Protein AF-A0AAV9IJZ0-F1 (afdb_monomer_lite)

Secondary structure (DSSP, 8-state):
----------S---HHHHHHHHHHHHHHHHHHHHHHHHHHHHH-GGGTSEETT-TT-SS-EE-TT--SS-TT--HHHHHHHHHHHHHHHHHHHHHHHHHHHHHHTT-HHHHHHHHHHHHHHHHHHHHHHHHHHHHTPPPHHHHHHTT-HHHHHHHHHHHHHHHHHHHHHHHHHHHHHHHHHH------HHHHHHHHHHHHHHHHHHHHHHHHHHHHHHHHHHHTSSTT-

Structure (mmCIF, N/CA/C/O backbone):
data_AF-A0AAV9IJZ0-F1
#
_entry.id   AF-A0AAV9IJZ0-F1
#
loop_
_atom_site.group_PDB
_atom_site.id
_atom_site.type_symbol
_atom_site.label_atom_id
_atom_site.label_alt_id
_atom_site.label_comp_id
_atom_site.label_asym_id
_atom_site.label_entity_id
_atom_site.label_seq_id
_atom_site.pdbx_PDB_ins_code
_atom_site.Cartn_x
_atom_site.Cartn_y
_atom_site.Cartn_z
_atom_site.occupancy
_atom_site.B_iso_or_equiv
_atom_site.auth_seq_id
_atom_site.auth_comp_id
_atom_site.auth_asym_id
_atom_site.auth_atom_id
_atom_site.pdbx_PDB_model_num
ATOM 1 N N . MET A 1 1 ? -34.071 -7.033 41.243 1.00 32.00 1 MET A N 1
ATOM 2 C CA . MET A 1 1 ? -33.577 -7.657 39.996 1.00 32.00 1 MET A CA 1
ATOM 3 C C . MET A 1 1 ? -33.367 -6.554 38.970 1.00 32.00 1 MET A C 1
ATOM 5 O O . MET A 1 1 ? -34.363 -6.000 38.520 1.00 32.00 1 MET A O 1
ATOM 9 N N . PRO A 1 2 ? -32.128 -6.142 38.662 1.00 32.53 2 PRO A N 1
ATOM 10 C CA . PRO A 1 2 ? -31.914 -5.105 37.667 1.00 32.53 2 PRO A CA 1
ATOM 11 C C . PRO A 1 2 ? -32.067 -5.705 36.269 1.00 32.53 2 PRO A C 1
ATOM 13 O O . PRO A 1 2 ? -31.486 -6.741 35.951 1.00 32.53 2 PRO A O 1
ATOM 16 N N . SER A 1 3 ? -32.896 -5.051 35.457 1.00 32.66 3 SER A N 1
ATOM 17 C CA . SER A 1 3 ? -33.160 -5.405 34.069 1.00 32.66 3 SER A CA 1
ATOM 18 C C . SER A 1 3 ? -31.851 -5.482 33.287 1.00 32.66 3 SER A C 1
ATOM 20 O O . SER A 1 3 ? -31.123 -4.489 33.192 1.00 32.66 3 SER A O 1
ATOM 22 N N . ILE A 1 4 ? -31.583 -6.641 32.690 1.00 39.62 4 ILE A N 1
ATOM 23 C CA . ILE A 1 4 ? -30.573 -6.811 31.649 1.00 39.62 4 ILE A CA 1
ATOM 24 C C . ILE A 1 4 ? -31.033 -5.943 30.481 1.00 39.62 4 ILE A C 1
ATOM 26 O O . ILE A 1 4 ? -31.882 -6.323 29.679 1.00 39.62 4 ILE A O 1
ATOM 30 N N . ARG A 1 5 ? -30.521 -4.713 30.455 1.00 36.50 5 ARG A N 1
ATOM 31 C CA . ARG A 1 5 ? -30.673 -3.773 29.356 1.00 36.50 5 ARG A CA 1
ATOM 32 C C . ARG A 1 5 ? -29.964 -4.435 28.177 1.00 36.50 5 ARG A C 1
ATOM 34 O O . ARG A 1 5 ? -28.744 -4.345 28.061 1.00 36.50 5 ARG A O 1
ATOM 41 N N . THR A 1 6 ? -30.712 -5.144 27.336 1.00 35.91 6 THR A N 1
ATOM 42 C CA . THR A 1 6 ? -30.280 -5.564 26.003 1.00 35.91 6 THR A CA 1
ATOM 43 C C . THR A 1 6 ? -29.990 -4.294 25.215 1.00 35.91 6 THR A C 1
ATOM 45 O O . THR A 1 6 ? -30.850 -3.757 24.520 1.00 35.91 6 THR A O 1
ATOM 48 N N . LYS A 1 7 ? -28.784 -3.746 25.400 1.00 36.56 7 LYS A N 1
ATOM 49 C CA . LYS A 1 7 ? -28.249 -2.691 24.554 1.00 36.56 7 LYS A CA 1
ATOM 50 C C . LYS A 1 7 ? -28.119 -3.308 23.171 1.00 36.56 7 LYS A C 1
ATOM 52 O O . LYS A 1 7 ? -27.165 -4.030 22.894 1.00 36.56 7 LYS A O 1
ATOM 57 N N . VAL A 1 8 ? -29.075 -3.005 22.303 1.00 37.50 8 VAL A N 1
ATOM 58 C CA . VAL A 1 8 ? -28.815 -2.965 20.869 1.00 37.50 8 VAL A CA 1
ATOM 59 C C . VAL A 1 8 ? -27.707 -1.922 20.714 1.00 37.50 8 VAL A C 1
ATOM 61 O O . VAL A 1 8 ? -27.962 -0.722 20.757 1.00 37.50 8 VAL A O 1
ATOM 64 N N . LYS A 1 9 ? -26.448 -2.377 20.703 1.00 41.03 9 LYS A N 1
ATOM 65 C CA . LYS A 1 9 ? -25.249 -1.549 20.535 1.00 41.03 9 LYS A CA 1
ATOM 66 C C . LYS A 1 9 ? -25.241 -1.128 19.061 1.00 41.03 9 LYS A C 1
ATOM 68 O O . LYS A 1 9 ? -24.578 -1.740 18.232 1.00 41.03 9 LYS A O 1
ATOM 73 N N . THR A 1 10 ? -26.094 -0.171 18.705 1.00 41.06 10 THR A N 1
ATOM 74 C CA . THR A 1 10 ? -26.079 0.464 17.388 1.00 41.06 10 THR A CA 1
ATOM 75 C C . THR A 1 10 ? -24.718 1.124 17.181 1.00 41.06 10 THR A C 1
ATOM 77 O O . THR A 1 10 ? -24.268 1.877 18.040 1.00 41.06 10 THR A O 1
ATOM 80 N N . ALA A 1 11 ? -24.083 0.754 16.067 1.00 47.25 11 ALA A N 1
ATOM 81 C CA . ALA A 1 11 ? -22.975 1.390 15.357 1.00 47.25 11 ALA A CA 1
ATOM 82 C C . ALA A 1 11 ? -22.313 2.594 16.058 1.00 47.25 11 ALA A C 1
ATOM 84 O O . ALA A 1 11 ? -22.873 3.683 16.085 1.00 47.25 11 ALA A O 1
ATOM 85 N N . ILE A 1 12 ? -21.097 2.370 16.571 1.00 52.41 12 ILE A N 1
ATOM 86 C CA . ILE A 1 12 ? -20.068 3.373 16.897 1.00 52.41 12 ILE A CA 1
ATOM 87 C C . ILE A 1 12 ? -20.626 4.676 17.516 1.00 52.41 12 ILE A C 1
ATOM 89 O O . ILE A 1 12 ? -20.751 5.695 16.843 1.00 52.41 12 ILE A O 1
ATOM 93 N N . SER A 1 13 ? -20.936 4.673 18.816 1.00 54.12 13 SER A N 1
ATOM 94 C CA . SER A 1 13 ? -21.335 5.900 19.532 1.00 54.12 13 SER A CA 1
ATOM 95 C C . SER A 1 13 ? -20.152 6.786 19.948 1.00 54.12 13 SER A C 1
ATOM 97 O O . SER A 1 13 ? -20.365 7.816 20.576 1.00 54.12 13 SER A O 1
ATOM 99 N N . ASP A 1 14 ? -18.919 6.362 19.665 1.00 68.06 14 ASP A N 1
ATOM 100 C CA . ASP A 1 14 ? -17.694 7.018 20.119 1.00 68.06 14 ASP A CA 1
ATOM 101 C C . ASP A 1 14 ? -16.991 7.752 18.951 1.00 68.06 14 ASP A C 1
ATOM 103 O O . ASP A 1 14 ? -16.590 7.100 17.975 1.00 68.06 14 ASP A O 1
ATOM 107 N N . PRO A 1 15 ? -16.834 9.091 19.019 1.00 76.25 15 PRO A N 1
ATOM 108 C CA . PRO A 1 15 ? -16.145 9.893 18.005 1.00 76.25 15 PRO A CA 1
ATOM 109 C C . PRO A 1 15 ? -14.729 9.407 17.682 1.00 76.25 15 PRO A C 1
ATOM 111 O O . PRO A 1 15 ? -14.290 9.500 16.536 1.00 76.25 15 PRO A O 1
ATOM 114 N N . GLN A 1 16 ? -14.007 8.855 18.659 1.00 79.50 16 GLN A N 1
ATOM 115 C CA . GLN A 1 16 ? -12.635 8.399 18.451 1.00 79.50 16 GLN A CA 1
ATOM 116 C C . GLN A 1 16 ? -12.579 7.153 17.561 1.00 79.50 16 GLN A C 1
ATOM 118 O O . GLN A 1 16 ? -11.805 7.098 16.600 1.00 79.50 16 GLN A O 1
ATOM 123 N N . THR A 1 17 ? -13.446 6.177 17.824 1.00 79.38 17 THR A N 1
ATOM 124 C CA . THR A 1 17 ? -13.593 4.993 16.970 1.00 79.38 17 THR A CA 1
ATOM 125 C C . THR A 1 17 ? -13.950 5.390 15.525 1.00 79.38 17 THR A C 1
ATOM 127 O O . THR A 1 17 ? -13.405 4.820 14.574 1.00 79.38 17 THR A O 1
ATOM 130 N N . TRP A 1 18 ? -14.786 6.422 15.337 1.00 81.69 18 TRP A N 1
ATOM 131 C CA . TRP A 1 18 ? -15.085 7.001 14.017 1.00 81.69 18 TRP A CA 1
ATOM 132 C C . TRP A 1 18 ? -13.865 7.624 13.335 1.00 81.69 18 TRP A C 1
ATOM 134 O O . TRP A 1 18 ? -13.674 7.422 12.133 1.00 81.69 18 TRP A O 1
ATOM 144 N N . ILE A 1 19 ? -13.025 8.355 14.073 1.00 86.81 19 ILE A N 1
ATOM 145 C CA . ILE A 1 19 ? -11.798 8.967 13.540 1.00 86.81 19 ILE A CA 1
ATOM 146 C C . ILE A 1 19 ? -10.823 7.894 13.058 1.00 86.81 19 ILE A C 1
ATOM 148 O O . ILE A 1 19 ? -10.313 7.986 11.937 1.00 86.81 19 ILE A O 1
ATOM 152 N N . PHE A 1 20 ? -10.583 6.852 13.859 1.00 88.06 20 PHE A N 1
ATOM 153 C CA . PHE A 1 20 ? -9.685 5.767 13.458 1.00 88.06 20 PHE A CA 1
ATOM 154 C C . PHE A 1 20 ? -10.208 5.027 12.234 1.00 88.06 20 PHE A C 1
ATOM 156 O O . PHE A 1 20 ? -9.450 4.740 11.307 1.00 88.06 20 PHE A O 1
ATOM 163 N N . TYR A 1 21 ? -11.513 4.773 12.196 1.00 85.88 21 TYR A N 1
ATOM 164 C CA . TYR A 1 21 ? -12.140 4.110 11.068 1.00 85.88 21 TYR A CA 1
ATOM 165 C C . TYR A 1 21 ? -12.079 4.964 9.786 1.00 85.88 21 TYR A C 1
ATOM 167 O O . TYR A 1 21 ? -11.727 4.457 8.721 1.00 85.88 21 TYR A O 1
ATOM 175 N N . SER A 1 22 ? -12.352 6.267 9.884 1.00 88.81 22 SER A N 1
ATOM 176 C CA . SER A 1 22 ? -12.300 7.200 8.747 1.00 88.81 22 SER A CA 1
ATOM 177 C C . SER A 1 22 ? -10.875 7.376 8.221 1.00 88.81 22 SER A C 1
ATOM 179 O O . SER A 1 22 ? -10.651 7.382 7.010 1.00 88.81 22 SER A O 1
ATOM 181 N N . THR A 1 23 ? -9.895 7.451 9.125 1.00 92.50 23 THR A N 1
ATOM 182 C CA . THR A 1 23 ? -8.468 7.473 8.771 1.00 92.50 23 THR A CA 1
ATOM 183 C C . THR A 1 23 ? -8.073 6.199 8.027 1.00 92.50 23 THR A C 1
ATOM 185 O O . THR A 1 23 ? -7.482 6.277 6.953 1.00 92.50 23 THR A O 1
ATOM 188 N N . LYS A 1 24 ? -8.481 5.029 8.537 1.00 91.69 24 LYS A N 1
ATOM 189 C CA . LYS A 1 24 ? -8.230 3.730 7.897 1.00 91.69 24 LYS A CA 1
ATOM 190 C C . LYS A 1 24 ? -8.809 3.672 6.478 1.00 91.69 24 LYS A C 1
ATOM 192 O O . LYS A 1 24 ? -8.123 3.295 5.530 1.00 91.69 24 LYS A O 1
ATOM 197 N N . LEU A 1 25 ? -10.064 4.100 6.310 1.00 92.19 25 LEU A N 1
ATOM 198 C CA . LEU A 1 25 ? -10.710 4.172 4.996 1.00 92.19 25 LEU A CA 1
ATOM 199 C C . LEU A 1 25 ? -9.962 5.119 4.046 1.00 92.19 25 LEU A C 1
ATOM 201 O O . LEU A 1 25 ? -9.752 4.783 2.882 1.00 92.19 25 LEU A O 1
ATOM 205 N N . SER A 1 26 ? -9.516 6.271 4.552 1.00 94.31 26 SER A N 1
ATOM 206 C CA . SER A 1 26 ? -8.752 7.251 3.773 1.00 94.31 26 SER A CA 1
ATOM 207 C C . SER A 1 26 ? -7.426 6.666 3.289 1.00 94.31 26 SER A C 1
ATOM 209 O O . SER A 1 26 ? -7.065 6.846 2.130 1.00 94.31 26 SER A O 1
ATOM 211 N N . PHE A 1 27 ? -6.732 5.898 4.132 1.00 95.12 27 PHE A N 1
ATOM 212 C CA . PHE A 1 27 ? -5.509 5.200 3.738 1.00 95.12 27 PHE A CA 1
ATOM 213 C C . PHE A 1 27 ? -5.767 4.172 2.638 1.00 95.12 27 PHE A C 1
ATOM 215 O O . PHE A 1 27 ? -5.032 4.169 1.657 1.00 95.12 27 PHE A O 1
ATOM 222 N N . TYR A 1 28 ? -6.837 3.371 2.718 1.00 93.69 28 TYR A N 1
ATOM 223 C CA . TYR A 1 28 ? -7.177 2.450 1.624 1.00 93.69 28 TYR A CA 1
ATOM 224 C C . TYR A 1 28 ? -7.484 3.170 0.304 1.00 93.69 28 TYR A C 1
ATOM 226 O O . TYR A 1 28 ? -7.074 2.693 -0.754 1.00 93.69 28 TYR A O 1
ATOM 234 N N . ILE A 1 29 ? -8.159 4.324 0.350 1.00 93.69 29 ILE A N 1
ATOM 235 C CA . ILE A 1 29 ? -8.417 5.149 -0.841 1.00 93.69 29 ILE A CA 1
ATOM 236 C C . ILE A 1 29 ? -7.103 5.681 -1.422 1.00 93.69 29 ILE A C 1
ATOM 238 O O . ILE A 1 29 ? -6.893 5.604 -2.632 1.00 93.69 29 ILE A O 1
ATOM 242 N N . ILE A 1 30 ? -6.194 6.180 -0.579 1.00 93.88 30 ILE A N 1
ATOM 243 C CA . ILE A 1 30 ? -4.876 6.652 -1.023 1.00 93.88 30 ILE A CA 1
ATOM 244 C C . ILE A 1 30 ? -4.100 5.504 -1.674 1.00 93.88 30 ILE A C 1
ATOM 246 O O . ILE A 1 30 ? -3.613 5.660 -2.790 1.00 93.88 30 ILE A O 1
ATOM 250 N N . THR A 1 31 ? -4.056 4.329 -1.043 1.00 92.38 31 THR A N 1
ATOM 251 C CA . THR A 1 31 ? -3.402 3.137 -1.596 1.00 92.38 31 THR A CA 1
ATOM 252 C C . THR A 1 31 ? -4.015 2.700 -2.927 1.00 92.38 31 THR A C 1
ATOM 254 O O . THR A 1 31 ? -3.290 2.305 -3.842 1.00 92.38 31 THR A O 1
ATOM 257 N N . PHE A 1 32 ? -5.338 2.800 -3.076 1.00 91.62 32 PHE A N 1
ATOM 258 C CA . PHE A 1 32 ? -6.014 2.544 -4.347 1.00 91.62 32 PHE A CA 1
ATOM 259 C C . PHE A 1 32 ? -5.530 3.508 -5.440 1.00 91.62 32 PHE A C 1
ATOM 261 O O . PHE A 1 32 ? -5.080 3.059 -6.495 1.00 91.62 32 PHE A O 1
ATOM 268 N N . MET A 1 33 ? -5.536 4.818 -5.173 1.00 91.50 33 MET A N 1
ATOM 269 C CA . MET A 1 33 ? -5.062 5.832 -6.127 1.00 91.50 33 MET A CA 1
ATOM 270 C C . MET A 1 33 ? -3.584 5.629 -6.477 1.00 91.50 33 MET A C 1
ATOM 272 O O . MET A 1 33 ? -3.183 5.739 -7.630 1.00 91.50 33 MET A O 1
ATOM 276 N N . PHE A 1 34 ? -2.770 5.265 -5.497 1.00 91.00 34 PHE A N 1
ATOM 277 C CA . PHE A 1 34 ? -1.354 4.963 -5.670 1.00 91.00 34 PHE A CA 1
ATOM 278 C C . PHE A 1 34 ? -1.099 3.695 -6.487 1.00 91.00 34 PHE A C 1
ATOM 280 O O . PHE A 1 34 ? -0.200 3.675 -7.324 1.00 91.00 34 PHE A O 1
ATOM 287 N N . SER A 1 35 ? -1.938 2.672 -6.339 1.00 86.69 35 SER A N 1
ATOM 288 C CA . SER A 1 35 ? -1.889 1.479 -7.193 1.00 86.69 35 SER A CA 1
ATOM 289 C C . SER A 1 35 ? -2.209 1.815 -8.655 1.00 86.69 35 SER A C 1
ATOM 291 O O . SER A 1 35 ? -1.545 1.310 -9.561 1.00 86.69 35 SER A O 1
ATOM 293 N N . VAL A 1 36 ? -3.167 2.725 -8.891 1.00 87.44 36 VAL A N 1
ATOM 294 C CA . VAL A 1 36 ? -3.450 3.274 -10.231 1.00 87.44 36 VAL A CA 1
ATOM 295 C C . VAL A 1 36 ? -2.232 4.019 -10.776 1.00 87.44 36 VAL A C 1
ATOM 297 O O . VAL A 1 36 ? -1.861 3.796 -11.924 1.00 87.44 36 VAL A O 1
ATOM 300 N N . VAL A 1 37 ? -1.586 4.863 -9.965 1.00 86.81 37 VAL A N 1
ATOM 301 C CA . VAL A 1 37 ? -0.385 5.613 -10.369 1.00 86.81 37 VAL A CA 1
ATOM 302 C C . VAL A 1 37 ? 0.745 4.668 -10.779 1.00 86.81 37 VAL A C 1
ATOM 304 O O . VAL A 1 37 ? 1.306 4.855 -11.853 1.00 86.81 37 VAL A O 1
ATOM 307 N N . VAL A 1 38 ? 1.047 3.625 -9.998 1.00 84.25 38 VAL A N 1
ATOM 308 C CA . VAL A 1 38 ? 2.081 2.635 -10.360 1.00 84.25 38 VAL A CA 1
ATOM 309 C C . VAL A 1 38 ? 1.743 1.953 -11.685 1.00 84.25 38 VAL A C 1
ATOM 311 O O . VAL A 1 38 ? 2.574 1.918 -12.593 1.00 84.25 38 VAL A O 1
ATOM 314 N N . ALA A 1 39 ? 0.509 1.464 -11.838 1.00 83.75 39 ALA A N 1
ATOM 315 C CA . ALA A 1 39 ? 0.086 0.808 -13.070 1.00 83.75 39 ALA A CA 1
ATOM 316 C C . ALA A 1 39 ? 0.165 1.755 -14.281 1.00 83.75 39 ALA A C 1
ATOM 318 O O . ALA A 1 39 ? 0.687 1.369 -15.326 1.00 83.75 39 ALA A O 1
ATOM 319 N N . ALA A 1 40 ? -0.303 2.998 -14.146 1.00 82.81 40 ALA A N 1
ATOM 320 C CA . ALA A 1 40 ? -0.317 3.985 -15.222 1.00 82.81 40 ALA A CA 1
ATOM 321 C C . ALA A 1 40 ? 1.092 4.460 -15.604 1.00 82.81 40 ALA A C 1
ATOM 323 O O . ALA A 1 40 ? 1.419 4.494 -16.788 1.00 82.81 40 ALA A O 1
ATOM 324 N N . LEU A 1 41 ? 1.941 4.784 -14.622 1.00 82.94 41 LEU A N 1
ATOM 325 C CA . LEU A 1 41 ? 3.297 5.277 -14.875 1.00 82.94 41 LEU A CA 1
ATOM 326 C C . LEU A 1 41 ? 4.176 4.218 -15.545 1.00 82.94 41 LEU A C 1
ATOM 328 O O . LEU A 1 41 ? 4.941 4.546 -16.447 1.00 82.94 41 LEU A O 1
ATOM 332 N N . VAL A 1 42 ? 4.067 2.952 -15.130 1.00 80.25 42 VAL A N 1
ATOM 333 C CA . VAL A 1 42 ? 4.897 1.876 -15.695 1.00 80.25 42 VAL A CA 1
ATOM 334 C C . VAL A 1 42 ? 4.372 1.401 -17.053 1.00 80.25 42 VAL A C 1
ATOM 336 O O . VAL A 1 42 ? 5.174 0.999 -17.889 1.00 80.25 42 VAL A O 1
ATOM 339 N N . SER A 1 43 ? 3.055 1.428 -17.296 1.00 77.06 43 SER A N 1
ATOM 340 C CA . SER A 1 43 ? 2.465 0.900 -18.540 1.00 77.06 43 SER A CA 1
ATOM 341 C C . SER A 1 43 ? 2.324 1.914 -19.676 1.00 77.06 43 SER A C 1
ATOM 343 O O . SER A 1 43 ? 2.209 1.497 -20.829 1.00 77.06 43 SER A O 1
ATOM 345 N N . ASN A 1 44 ? 2.308 3.217 -19.382 1.00 75.62 44 ASN A N 1
ATOM 346 C CA . ASN A 1 44 ? 2.123 4.239 -20.406 1.00 75.62 44 ASN A CA 1
ATOM 347 C C . ASN A 1 44 ? 3.452 4.549 -21.120 1.00 75.62 44 ASN A C 1
ATOM 349 O O . ASN A 1 44 ? 4.457 4.894 -20.492 1.00 75.62 44 ASN A O 1
ATOM 353 N N . ALA A 1 45 ? 3.418 4.458 -22.452 1.00 63.25 45 ALA A N 1
ATOM 354 C CA . ALA A 1 45 ? 4.550 4.733 -23.330 1.00 63.25 45 ALA A CA 1
ATOM 355 C C . ALA A 1 45 ? 5.069 6.174 -23.187 1.00 63.25 45 ALA A C 1
ATOM 357 O O . ALA A 1 45 ? 6.266 6.397 -23.320 1.00 63.25 45 ALA A O 1
ATOM 358 N N . GLU A 1 46 ? 4.211 7.139 -22.831 1.00 64.44 46 GLU A N 1
ATOM 359 C CA . GLU A 1 46 ? 4.597 8.548 -22.642 1.00 64.44 46 GLU A CA 1
ATOM 360 C C . GLU A 1 46 ? 5.660 8.754 -21.553 1.00 64.44 46 GLU A C 1
ATOM 362 O O . GLU A 1 46 ? 6.428 9.714 -21.611 1.00 64.44 46 GLU A O 1
ATOM 367 N N . PHE A 1 47 ? 5.729 7.860 -20.561 1.00 65.88 47 PHE A N 1
ATOM 368 C CA . PHE A 1 47 ? 6.718 7.955 -19.486 1.00 65.88 47 PHE A CA 1
ATOM 369 C C . PHE A 1 47 ? 8.045 7.274 -19.824 1.00 65.88 47 PHE A C 1
ATOM 371 O O . PHE A 1 47 ? 8.948 7.290 -18.988 1.00 65.88 47 PHE A O 1
ATOM 378 N N . ASN A 1 48 ? 8.182 6.672 -21.013 1.00 67.25 48 ASN A N 1
ATOM 379 C CA . ASN A 1 48 ? 9.392 5.979 -21.463 1.00 67.25 48 ASN A CA 1
ATOM 380 C C . ASN A 1 48 ? 9.947 4.996 -20.408 1.00 67.25 48 ASN A C 1
ATOM 382 O O . ASN A 1 48 ? 11.161 4.878 -20.227 1.00 67.25 48 ASN A O 1
ATOM 386 N N . ILE A 1 49 ? 9.073 4.337 -19.637 1.00 71.69 49 ILE A N 1
ATOM 387 C CA . ILE A 1 49 ? 9.462 3.273 -18.695 1.00 71.69 49 ILE A CA 1
ATOM 388 C C . ILE A 1 49 ? 9.331 1.923 -19.385 1.00 71.69 49 ILE A C 1
ATOM 390 O O . ILE A 1 49 ? 10.259 1.119 -19.335 1.00 71.69 49 ILE A O 1
ATOM 394 N N . PHE A 1 50 ? 8.194 1.698 -20.037 1.00 72.81 50 PHE A N 1
ATOM 395 C CA . PHE A 1 50 ? 7.941 0.546 -20.881 1.00 72.81 50 PHE A CA 1
ATOM 396 C C . PHE A 1 50 ? 7.436 1.039 -22.240 1.00 72.81 50 PHE A C 1
ATOM 398 O O . PHE A 1 50 ? 6.330 1.565 -22.330 1.00 72.81 50 PHE A O 1
ATOM 405 N N . ASP A 1 51 ? 8.252 0.907 -23.285 1.00 69.62 51 ASP A N 1
ATOM 406 C CA . ASP A 1 51 ? 7.922 1.377 -24.637 1.00 69.62 51 ASP A CA 1
ATOM 407 C C . ASP A 1 51 ? 8.252 0.288 -25.662 1.00 69.62 51 ASP A C 1
ATOM 409 O O . ASP A 1 51 ? 9.346 -0.263 -25.682 1.00 69.62 51 ASP A O 1
ATOM 413 N N . LYS A 1 52 ? 7.302 -0.037 -26.536 1.00 60.94 52 LYS A N 1
ATOM 414 C CA . LYS A 1 52 ? 7.485 -1.059 -27.578 1.00 60.94 52 LYS A CA 1
ATOM 415 C C . LYS A 1 52 ? 8.227 -0.547 -28.814 1.00 60.94 52 LYS A C 1
ATOM 417 O O . LYS A 1 52 ? 8.483 -1.313 -29.738 1.00 60.94 52 LYS A O 1
ATOM 422 N N . THR A 1 53 ? 8.528 0.747 -28.842 1.00 57.50 53 THR A N 1
ATOM 423 C CA . THR A 1 53 ? 8.957 1.492 -30.031 1.00 57.50 53 THR A CA 1
ATOM 424 C C . THR A 1 53 ? 10.138 2.421 -29.758 1.00 57.50 53 THR A C 1
ATOM 426 O O . THR A 1 53 ? 10.419 3.314 -30.558 1.00 57.50 53 THR A O 1
ATOM 429 N N . TYR A 1 54 ? 10.862 2.195 -28.658 1.00 59.59 54 TYR A N 1
ATOM 430 C CA . TYR A 1 54 ? 11.963 3.063 -28.259 1.00 59.59 54 TYR A CA 1
ATOM 431 C C . TYR A 1 54 ? 13.061 3.098 -29.341 1.00 59.59 54 TYR A C 1
ATOM 433 O O . TYR A 1 54 ? 13.493 2.040 -29.822 1.00 59.59 54 TYR A O 1
ATOM 441 N N . PRO A 1 55 ? 13.533 4.290 -29.758 1.00 52.97 55 PRO A N 1
ATOM 442 C CA . PRO A 1 55 ? 14.449 4.410 -30.883 1.00 52.97 55 PRO A CA 1
ATOM 443 C C . PRO A 1 55 ? 15.746 3.633 -30.621 1.00 52.97 55 PRO A C 1
ATOM 445 O O . PRO A 1 55 ? 16.334 3.716 -29.544 1.00 52.97 55 PRO A O 1
ATOM 448 N N . HIS A 1 56 ? 16.195 2.889 -31.638 1.00 58.00 56 HIS A N 1
ATOM 449 C CA . HIS A 1 56 ? 17.404 2.048 -31.650 1.00 58.00 56 HIS A CA 1
ATOM 450 C C . HIS A 1 56 ? 17.331 0.700 -30.910 1.00 58.00 56 HIS A C 1
ATOM 452 O O . HIS A 1 56 ? 18.339 -0.007 -30.869 1.00 58.00 56 HIS A O 1
ATOM 458 N N . ILE A 1 57 ? 16.166 0.293 -30.392 1.00 59.91 57 ILE A N 1
ATOM 459 C CA . ILE A 1 57 ? 15.974 -1.026 -29.770 1.00 59.91 57 ILE A CA 1
ATOM 460 C C . ILE A 1 57 ? 14.866 -1.769 -30.517 1.00 59.91 57 ILE A C 1
ATOM 462 O O . ILE A 1 57 ? 13.715 -1.347 -30.547 1.00 59.91 57 ILE A O 1
ATOM 466 N N . THR A 1 58 ? 15.206 -2.892 -31.148 1.00 52.56 58 THR A N 1
ATOM 467 C CA . THR A 1 58 ? 14.239 -3.762 -31.826 1.00 52.56 58 THR A CA 1
ATOM 468 C C . THR A 1 58 ? 13.511 -4.643 -30.800 1.00 52.56 58 THR A C 1
ATOM 470 O O . THR A 1 58 ? 13.834 -5.817 -30.641 1.00 52.56 58 THR A O 1
ATOM 473 N N . GLY A 1 59 ? 12.542 -4.079 -30.065 1.00 59.81 59 GLY A N 1
ATOM 474 C CA . GLY A 1 59 ? 11.684 -4.821 -29.126 1.00 59.81 59 GLY A CA 1
ATOM 475 C C . GLY A 1 59 ? 11.097 -3.985 -27.980 1.00 59.81 59 GLY A C 1
ATOM 476 O O . GLY A 1 59 ? 11.279 -2.774 -27.926 1.00 59.81 59 GLY A O 1
ATOM 477 N N . ASP A 1 60 ? 10.406 -4.657 -27.049 1.00 65.75 60 ASP A N 1
ATOM 478 C CA . ASP A 1 60 ? 9.840 -4.061 -25.827 1.00 65.75 60 ASP A CA 1
ATOM 479 C C . ASP A 1 60 ? 10.959 -3.507 -24.910 1.00 65.75 60 ASP A C 1
ATOM 481 O O . ASP A 1 60 ? 11.608 -4.268 -24.182 1.00 65.75 60 ASP A O 1
ATOM 485 N N . PHE A 1 61 ? 11.172 -2.189 -24.908 1.00 77.62 61 PHE A N 1
ATOM 486 C CA . PHE A 1 61 ? 12.095 -1.493 -24.011 1.00 77.62 61 PHE A CA 1
ATOM 487 C C . PHE A 1 61 ? 11.538 -1.438 -22.589 1.00 77.62 61 PHE A C 1
ATOM 489 O O . PHE A 1 61 ? 10.369 -1.117 -22.376 1.00 77.62 61 PHE A O 1
ATOM 496 N N . CYS A 1 62 ? 12.395 -1.718 -21.606 1.00 83.19 62 CYS A N 1
ATOM 497 C CA . CYS A 1 62 ? 12.110 -1.507 -20.194 1.00 83.19 62 CYS A CA 1
ATOM 498 C C . CYS A 1 62 ? 13.259 -0.725 -19.558 1.00 83.19 62 CYS A C 1
ATOM 500 O O . CYS A 1 62 ? 14.404 -1.164 -19.594 1.00 83.19 62 CYS A O 1
ATOM 502 N N . ALA A 1 63 ? 12.965 0.406 -18.921 1.00 83.06 63 ALA A N 1
ATOM 503 C CA . ALA A 1 63 ? 13.994 1.233 -18.302 1.00 83.06 63 ALA A CA 1
ATOM 504 C C . ALA A 1 63 ? 14.676 0.533 -17.111 1.00 83.06 63 ALA A C 1
ATOM 506 O O . ALA A 1 63 ? 15.859 0.753 -16.854 1.00 83.06 63 ALA A O 1
ATOM 507 N N . TYR A 1 64 ? 13.968 -0.330 -16.377 1.00 86.00 64 TYR A N 1
ATOM 508 C CA . TYR A 1 64 ? 14.532 -1.019 -15.212 1.00 86.00 64 TYR A CA 1
ATOM 509 C C . TYR A 1 64 ? 15.715 -1.922 -15.594 1.00 86.00 64 TYR A C 1
ATOM 511 O O . TYR A 1 64 ? 15.665 -2.667 -16.573 1.00 86.00 64 TYR A O 1
ATOM 519 N N . LYS A 1 65 ? 16.790 -1.852 -14.796 1.00 88.25 65 LYS A N 1
ATOM 520 C CA . LYS A 1 65 ? 18.123 -2.444 -15.036 1.00 88.25 65 LYS A CA 1
ATOM 521 C C . LYS A 1 65 ? 18.841 -1.967 -16.308 1.00 88.25 65 LYS A C 1
ATOM 523 O O . LYS A 1 65 ? 19.938 -2.455 -16.584 1.00 88.25 65 LYS A O 1
ATOM 528 N N . ALA A 1 66 ? 18.293 -1.011 -17.060 1.00 83.69 66 ALA A N 1
ATOM 529 C CA . ALA A 1 66 ? 18.990 -0.448 -18.207 1.00 83.69 66 ALA A CA 1
ATOM 530 C C . ALA A 1 66 ? 20.220 0.360 -17.760 1.00 83.69 66 ALA A C 1
ATOM 532 O O . ALA A 1 66 ? 20.224 1.054 -16.736 1.00 83.69 66 ALA A O 1
ATOM 533 N N . SER A 1 67 ? 21.286 0.265 -18.549 1.00 83.19 67 SER A N 1
ATOM 534 C CA . SER A 1 67 ? 22.547 0.967 -18.317 1.00 83.19 67 SER A CA 1
ATOM 535 C C . SER A 1 67 ? 23.208 1.354 -19.639 1.00 83.19 67 SER A C 1
ATOM 537 O O . SER A 1 67 ? 22.775 0.923 -20.704 1.00 83.19 67 SER A O 1
ATOM 539 N N . SER A 1 68 ? 24.300 2.119 -19.576 1.00 75.94 68 SER A N 1
ATOM 540 C CA . SER A 1 68 ? 25.100 2.483 -20.756 1.00 75.94 68 SER A CA 1
ATOM 541 C C . SER A 1 68 ? 25.673 1.274 -21.509 1.00 75.94 68 SER A C 1
ATOM 543 O O . SER A 1 68 ? 25.978 1.391 -22.688 1.00 75.94 68 SER A O 1
ATOM 545 N N . TYR A 1 69 ? 25.817 0.124 -20.841 1.00 74.75 69 TYR A N 1
ATOM 546 C CA . TYR A 1 69 ? 26.344 -1.115 -21.426 1.00 74.75 69 TYR A CA 1
ATOM 547 C C . TYR A 1 69 ? 25.243 -2.095 -21.857 1.00 74.75 69 TYR A C 1
ATOM 549 O O . TYR A 1 69 ? 25.494 -2.990 -22.655 1.00 74.75 69 TYR A O 1
ATOM 557 N N . SER A 1 70 ? 24.026 -1.937 -21.328 1.00 76.94 70 SER A N 1
ATOM 558 C CA . SER A 1 70 ? 22.865 -2.781 -21.628 1.00 76.94 70 SER A CA 1
ATOM 559 C C . SER A 1 70 ? 21.614 -1.900 -21.710 1.00 76.94 70 SER A C 1
ATOM 561 O O . SER A 1 70 ? 20.895 -1.758 -20.713 1.00 76.94 70 SER A O 1
ATOM 563 N N . PRO A 1 71 ? 21.365 -1.268 -22.869 1.00 67.56 71 PRO A N 1
ATOM 564 C CA . PRO A 1 71 ? 20.368 -0.209 -22.994 1.00 67.56 71 PRO A CA 1
ATOM 565 C C . PRO A 1 71 ? 18.920 -0.712 -22.978 1.00 67.56 71 PRO A C 1
ATOM 567 O O . PRO A 1 71 ? 18.042 0.058 -22.627 1.00 67.56 71 PRO A O 1
ATOM 570 N N . ALA A 1 72 ? 18.648 -1.986 -23.285 1.00 69.00 72 ALA A N 1
ATOM 571 C CA . ALA A 1 72 ? 17.279 -2.520 -23.344 1.00 69.00 72 ALA A CA 1
ATOM 572 C C . ALA A 1 72 ? 16.624 -2.813 -21.977 1.00 69.00 72 ALA A C 1
ATOM 574 O O . ALA A 1 72 ? 15.410 -3.017 -21.919 1.00 69.00 72 ALA A O 1
ATOM 575 N N . GLY A 1 73 ? 17.415 -2.825 -20.895 1.00 80.06 73 GLY A N 1
ATOM 576 C CA . GLY A 1 73 ? 16.974 -3.223 -19.553 1.00 80.06 73 GLY A CA 1
ATOM 577 C C . GLY A 1 73 ? 16.358 -4.625 -19.502 1.00 80.06 73 GLY A C 1
ATOM 578 O O . GLY A 1 73 ? 16.647 -5.472 -20.346 1.00 80.06 73 GLY A O 1
ATOM 579 N N . VAL A 1 74 ? 15.554 -4.907 -18.473 1.00 86.12 74 VAL A N 1
ATOM 580 C CA . VAL A 1 74 ? 14.952 -6.236 -18.256 1.00 86.12 74 VAL A CA 1
ATOM 581 C C . VAL A 1 74 ? 13.429 -6.148 -18.304 1.00 86.12 74 VAL A C 1
ATOM 583 O O . VAL A 1 74 ? 12.774 -5.836 -17.311 1.00 86.12 74 VAL A O 1
ATOM 586 N N . THR A 1 75 ? 12.848 -6.515 -19.447 1.00 84.19 75 THR A N 1
ATOM 587 C CA . THR A 1 75 ? 11.397 -6.484 -19.714 1.00 84.19 75 THR A CA 1
ATOM 588 C C . THR A 1 75 ? 10.551 -7.221 -18.670 1.00 84.19 75 THR A C 1
ATOM 590 O O . THR A 1 75 ? 9.434 -6.802 -18.363 1.00 84.19 75 THR A O 1
ATOM 593 N N . ALA A 1 76 ? 11.073 -8.307 -18.089 1.00 86.31 76 ALA A N 1
ATOM 594 C CA . ALA A 1 76 ? 10.381 -9.056 -17.039 1.00 86.31 76 ALA A CA 1
ATOM 595 C C . ALA A 1 76 ? 10.102 -8.204 -15.787 1.00 86.31 76 ALA A C 1
ATOM 597 O O . ALA A 1 76 ? 9.075 -8.402 -15.144 1.00 86.31 76 ALA A O 1
ATOM 598 N N . ILE A 1 77 ? 10.963 -7.227 -15.474 1.00 87.69 77 ILE A N 1
ATOM 599 C CA . ILE A 1 77 ? 10.792 -6.344 -14.314 1.00 87.69 77 ILE A CA 1
ATOM 600 C C . ILE A 1 77 ? 9.631 -5.380 -14.554 1.00 87.69 77 ILE A C 1
ATOM 602 O O . ILE A 1 77 ? 8.735 -5.311 -13.723 1.00 87.69 77 ILE A O 1
ATOM 606 N N . CYS A 1 78 ? 9.571 -4.710 -15.709 1.00 87.62 78 CYS A N 1
ATOM 607 C CA . CYS A 1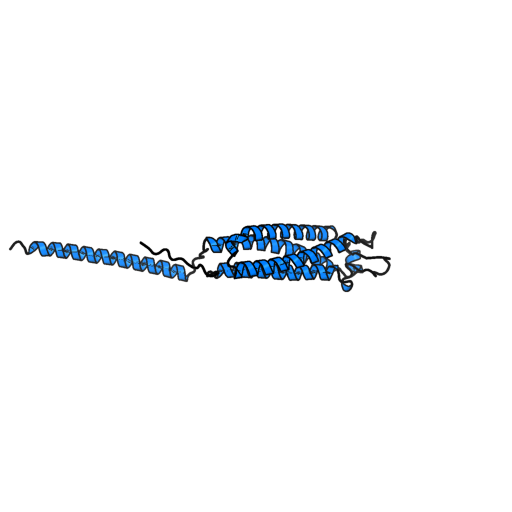 78 ? 8.432 -3.844 -16.034 1.00 87.62 78 CYS A CA 1
ATOM 608 C C . CYS A 1 78 ? 7.102 -4.618 -16.008 1.00 87.62 78 CYS A C 1
ATOM 610 O O . CYS A 1 78 ? 6.130 -4.152 -15.421 1.00 87.62 78 CYS A O 1
ATOM 612 N N . LYS A 1 79 ? 7.064 -5.837 -16.569 1.00 87.38 79 LYS A N 1
ATOM 613 C CA . LYS A 1 79 ? 5.870 -6.704 -16.522 1.00 87.38 79 LYS A CA 1
ATOM 614 C C . LYS A 1 79 ? 5.480 -7.080 -15.092 1.00 87.38 79 LYS A C 1
ATOM 616 O O . LYS A 1 79 ? 4.297 -7.053 -14.763 1.00 87.38 79 LYS A O 1
ATOM 621 N N . TYR A 1 80 ? 6.461 -7.398 -14.248 1.00 90.75 80 TYR A N 1
ATOM 622 C CA . TYR A 1 80 ? 6.242 -7.651 -12.827 1.00 90.75 80 TYR A CA 1
ATOM 623 C C . TYR A 1 80 ? 5.641 -6.428 -12.122 1.00 90.75 80 TYR A C 1
ATOM 625 O O . TYR A 1 80 ? 4.636 -6.573 -11.440 1.00 90.75 80 TYR A O 1
ATOM 633 N N . LEU A 1 81 ? 6.176 -5.224 -12.336 1.00 89.31 81 LEU A N 1
ATOM 634 C CA . LEU A 1 81 ? 5.676 -4.002 -11.691 1.00 89.31 81 LEU A CA 1
ATOM 635 C C . LEU A 1 81 ? 4.263 -3.618 -12.150 1.00 89.31 81 LEU A C 1
ATOM 637 O O . LEU A 1 81 ? 3.432 -3.234 -11.329 1.00 89.31 81 LEU A O 1
ATOM 641 N N . ILE A 1 82 ? 3.949 -3.804 -13.437 1.00 88.56 82 ILE A N 1
ATOM 642 C CA . ILE A 1 82 ? 2.576 -3.654 -13.946 1.00 88.56 82 ILE A CA 1
ATOM 643 C C . ILE A 1 82 ? 1.641 -4.642 -13.236 1.00 88.56 82 ILE A C 1
ATOM 645 O O . ILE A 1 82 ? 0.560 -4.256 -12.790 1.00 88.56 82 ILE A O 1
ATOM 649 N N . ALA A 1 83 ? 2.058 -5.905 -13.092 1.00 90.06 83 ALA A N 1
ATOM 650 C CA . ALA A 1 83 ? 1.273 -6.916 -12.388 1.00 90.06 83 ALA A CA 1
ATOM 651 C C . ALA A 1 83 ? 1.096 -6.574 -10.900 1.00 90.06 83 ALA A C 1
ATOM 653 O O . ALA A 1 83 ? -0.012 -6.699 -10.384 1.00 90.06 83 ALA A O 1
ATOM 654 N N . VAL A 1 84 ? 2.145 -6.089 -10.228 1.00 91.56 84 VAL A N 1
ATOM 655 C CA . VAL A 1 84 ? 2.089 -5.610 -8.839 1.00 91.56 84 VAL A CA 1
ATOM 656 C C . VAL A 1 84 ? 1.057 -4.499 -8.686 1.00 91.56 84 VAL A C 1
ATOM 658 O O . VAL A 1 84 ? 0.202 -4.598 -7.806 1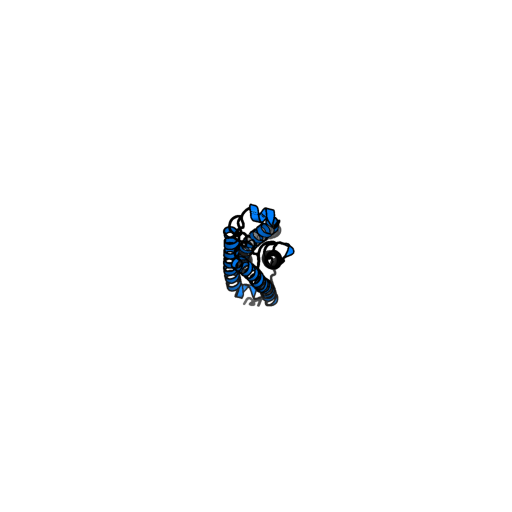.00 91.56 84 VAL A O 1
ATOM 661 N N . GLY A 1 85 ? 1.097 -3.480 -9.550 1.00 87.88 85 GLY A N 1
ATOM 662 C CA . GLY A 1 85 ? 0.143 -2.371 -9.525 1.00 87.88 85 GLY A CA 1
ATOM 663 C C . GLY A 1 85 ? -1.296 -2.823 -9.790 1.00 87.88 85 GLY A C 1
ATOM 664 O O . GLY A 1 85 ? -2.207 -2.438 -9.061 1.00 87.88 85 GLY A O 1
ATOM 665 N N . ALA A 1 86 ? -1.509 -3.695 -10.781 1.00 89.94 86 ALA A N 1
ATOM 666 C CA . ALA A 1 86 ? -2.835 -4.208 -11.131 1.00 89.94 86 ALA A CA 1
ATOM 667 C C . ALA A 1 86 ? -3.441 -5.091 -10.028 1.00 89.94 86 ALA A C 1
ATOM 669 O O . ALA A 1 86 ? -4.607 -4.931 -9.666 1.00 89.94 86 ALA A O 1
ATOM 670 N N . ILE A 1 87 ? -2.646 -6.003 -9.466 1.00 92.44 87 ILE A N 1
ATOM 671 C CA . ILE A 1 87 ? -3.051 -6.836 -8.332 1.00 92.44 87 ILE A CA 1
ATOM 672 C C . ILE A 1 87 ? -3.343 -5.939 -7.122 1.00 92.44 87 ILE A C 1
ATOM 674 O O . ILE A 1 87 ? -4.412 -6.048 -6.522 1.00 92.44 87 ILE A O 1
ATOM 678 N N . GLY A 1 88 ? -2.442 -5.003 -6.813 1.00 89.56 88 GLY A N 1
ATOM 679 C CA . GLY A 1 88 ? -2.622 -4.027 -5.742 1.00 89.56 88 GLY A CA 1
ATOM 680 C C . GLY A 1 88 ? -3.933 -3.252 -5.872 1.00 89.56 88 GLY A C 1
ATOM 681 O O . GLY A 1 88 ? -4.683 -3.166 -4.907 1.00 89.56 88 GLY A O 1
ATOM 682 N N . LEU A 1 89 ? -4.277 -2.799 -7.080 1.00 89.75 89 LEU A N 1
ATOM 683 C CA . LEU A 1 89 ? -5.525 -2.088 -7.367 1.00 89.75 89 LEU A CA 1
ATOM 684 C C . LEU A 1 89 ? -6.767 -2.916 -7.018 1.00 89.75 89 LEU A C 1
ATOM 686 O O . LEU A 1 89 ? -7.656 -2.422 -6.319 1.00 89.75 89 LEU A O 1
ATOM 690 N N . VAL A 1 90 ? -6.831 -4.171 -7.479 1.00 92.88 90 VAL A N 1
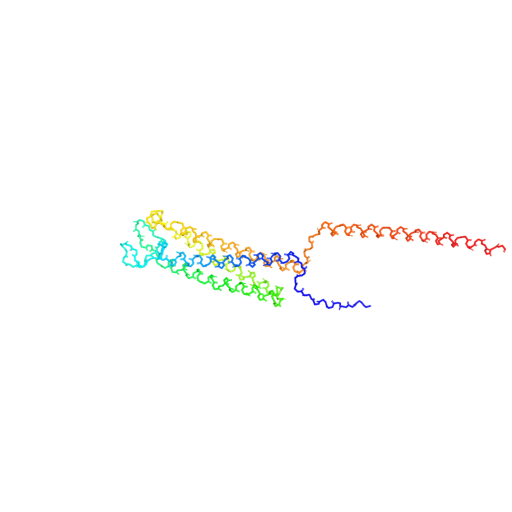ATOM 691 C CA . VAL A 1 90 ? -7.978 -5.063 -7.226 1.00 92.88 90 VAL A CA 1
ATOM 692 C C . VAL A 1 90 ? -8.166 -5.282 -5.728 1.00 92.88 90 VAL A C 1
ATOM 694 O O . VAL A 1 90 ? -9.284 -5.192 -5.216 1.00 92.88 90 VAL A O 1
ATOM 697 N N . PHE A 1 91 ? -7.075 -5.523 -5.004 1.00 92.44 91 PHE A N 1
ATOM 698 C CA . PHE A 1 91 ? -7.148 -5.771 -3.570 1.00 92.44 91 PHE A CA 1
ATOM 699 C C . PHE A 1 91 ? -7.404 -4.508 -2.755 1.00 92.44 91 PHE A C 1
ATOM 701 O O . PHE A 1 91 ? -8.193 -4.571 -1.817 1.00 92.44 91 PHE A O 1
ATOM 708 N N . SER A 1 92 ? -6.838 -3.354 -3.115 1.00 91.00 92 SER A N 1
ATOM 709 C CA . SER A 1 92 ? -7.161 -2.075 -2.471 1.00 91.00 92 SER A CA 1
ATOM 710 C C . SER A 1 92 ? -8.643 -1.731 -2.615 1.00 91.00 92 SER A C 1
ATOM 712 O O . SER A 1 92 ? -9.269 -1.329 -1.636 1.00 91.00 92 SER A O 1
ATOM 714 N N . LEU A 1 93 ? -9.242 -1.972 -3.788 1.00 91.94 93 LEU A N 1
ATOM 715 C CA . LEU A 1 93 ? -10.691 -1.847 -3.964 1.00 91.94 93 LEU A CA 1
ATOM 716 C C . LEU A 1 93 ? -11.454 -2.843 -3.075 1.00 91.94 93 LEU A C 1
ATOM 718 O O . LEU A 1 93 ? -12.438 -2.476 -2.431 1.00 91.94 93 LEU A O 1
ATOM 722 N N . GLY A 1 94 ? -10.964 -4.082 -2.988 1.00 93.44 94 GLY A N 1
ATOM 723 C CA . GLY A 1 94 ? -11.474 -5.097 -2.070 1.00 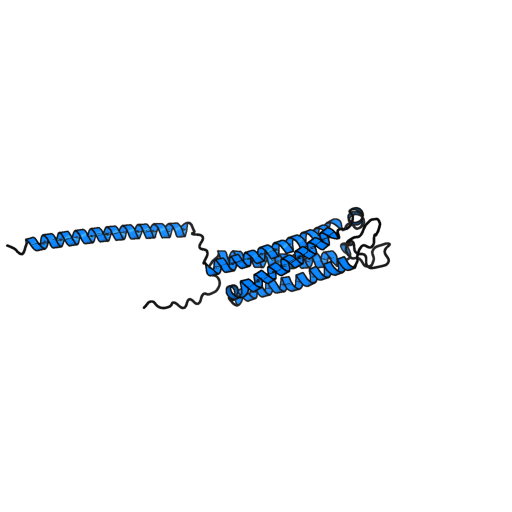93.44 94 GLY A CA 1
ATOM 724 C C . GLY A 1 94 ? -11.435 -4.655 -0.603 1.00 93.44 94 GLY A C 1
ATOM 725 O O . GLY A 1 94 ? -12.420 -4.843 0.103 1.00 93.44 94 GLY A O 1
ATOM 726 N N . PHE A 1 95 ? -10.358 -4.006 -0.150 1.00 93.06 95 PHE A N 1
ATOM 727 C CA . PHE A 1 95 ? -10.242 -3.455 1.203 1.00 93.06 95 PHE A CA 1
ATOM 728 C C . PHE A 1 95 ? -11.209 -2.305 1.461 1.00 93.06 95 PHE A C 1
ATOM 730 O O . PHE A 1 95 ? -11.800 -2.256 2.538 1.00 93.06 95 PHE A O 1
ATOM 737 N N . VAL A 1 96 ? -11.412 -1.407 0.492 1.00 91.69 96 VAL A N 1
ATOM 738 C CA . VAL A 1 96 ? -12.423 -0.342 0.599 1.00 91.69 96 VAL A CA 1
ATOM 739 C C . VAL A 1 96 ? -13.814 -0.960 0.757 1.00 91.69 96 VAL A C 1
ATOM 741 O O . VAL A 1 96 ? -14.528 -0.632 1.706 1.00 91.69 96 VAL A O 1
ATOM 744 N N . ALA A 1 97 ? -14.176 -1.905 -0.114 1.00 92.69 97 ALA A N 1
ATOM 745 C CA . ALA A 1 97 ? -15.467 -2.587 -0.059 1.00 92.69 97 ALA A CA 1
ATOM 746 C C . ALA A 1 97 ? -15.645 -3.385 1.242 1.00 92.69 97 ALA A C 1
ATOM 748 O O . ALA A 1 97 ? -16.690 -3.299 1.885 1.00 92.69 97 ALA A O 1
ATOM 749 N N . PHE A 1 98 ? -14.614 -4.119 1.661 1.00 90.38 98 PHE A N 1
ATOM 750 C CA . PHE A 1 98 ? -14.603 -4.886 2.903 1.00 90.38 98 PHE A CA 1
ATOM 751 C C . PHE A 1 98 ? -14.757 -3.977 4.121 1.00 90.38 98 PHE A C 1
ATOM 753 O O . PHE A 1 98 ? -15.568 -4.256 5.003 1.00 90.38 98 PHE A O 1
ATOM 760 N N . THR A 1 99 ? -14.038 -2.856 4.143 1.00 87.62 99 THR A N 1
ATOM 761 C CA . THR A 1 99 ? -14.134 -1.851 5.201 1.00 87.62 99 THR A CA 1
ATOM 762 C C . THR A 1 99 ? -15.570 -1.356 5.280 1.00 87.62 99 THR A C 1
ATOM 764 O O . THR A 1 99 ? -16.217 -1.599 6.300 1.00 87.62 99 THR A O 1
ATOM 767 N N . LEU A 1 100 ? -16.129 -0.803 4.199 1.00 88.12 100 LEU A N 1
ATOM 768 C CA . LEU A 1 100 ? -17.517 -0.323 4.165 1.00 88.12 100 LEU A CA 1
ATOM 769 C C . LEU A 1 100 ? -18.523 -1.403 4.591 1.00 88.12 100 LEU A C 1
ATOM 771 O O . LEU A 1 100 ? -19.409 -1.141 5.403 1.00 88.12 100 LEU A O 1
ATOM 775 N N . TRP A 1 101 ? -18.357 -2.635 4.110 1.00 88.69 101 TRP A N 1
ATOM 776 C CA . TRP A 1 101 ? -19.212 -3.754 4.498 1.00 88.69 101 TRP A CA 1
ATOM 777 C C . TRP A 1 101 ? -19.151 -4.043 6.002 1.00 88.69 101 TRP A C 1
ATOM 779 O O . TRP A 1 101 ? -20.197 -4.188 6.635 1.00 88.69 101 TRP A O 1
ATOM 789 N N . THR A 1 102 ? -17.959 -4.083 6.606 1.00 83.56 102 THR A N 1
ATOM 790 C CA . THR A 1 102 ? -17.821 -4.319 8.056 1.00 83.56 102 THR A CA 1
ATOM 791 C C . THR A 1 102 ? -18.468 -3.222 8.902 1.00 83.56 102 THR A C 1
ATOM 793 O O . THR A 1 102 ? -18.980 -3.539 9.979 1.00 83.56 102 THR A O 1
ATOM 796 N N . LEU A 1 103 ? -18.510 -1.979 8.406 1.00 79.94 103 LEU A N 1
ATOM 797 C CA . LEU A 1 103 ? -19.222 -0.865 9.039 1.00 79.94 103 LEU A CA 1
ATOM 798 C C . LEU A 1 103 ? -20.736 -1.052 8.966 1.00 79.94 103 LEU A C 1
ATOM 800 O O . LEU A 1 103 ? -21.386 -1.084 10.006 1.00 79.94 103 LEU A O 1
ATOM 804 N N . PHE A 1 104 ? -21.300 -1.244 7.771 1.00 81.25 104 PHE A N 1
ATOM 805 C CA . PHE A 1 104 ? -22.754 -1.385 7.617 1.00 81.25 104 PHE A CA 1
ATOM 806 C C . PHE A 1 104 ? -23.307 -2.667 8.251 1.00 81.25 104 PHE A C 1
ATOM 808 O O . PHE A 1 104 ? -24.428 -2.678 8.754 1.00 81.25 104 PHE A O 1
ATOM 815 N N . ALA A 1 105 ? -22.520 -3.745 8.272 1.00 79.88 105 ALA A N 1
ATOM 816 C CA . ALA A 1 105 ? -22.912 -5.010 8.885 1.00 79.88 105 ALA A CA 1
ATOM 817 C C . ALA A 1 105 ? -22.651 -5.070 10.404 1.00 79.88 105 ALA A C 1
ATOM 819 O O . ALA A 1 105 ? -22.937 -6.102 11.013 1.00 79.88 105 ALA A O 1
ATOM 820 N N . ASN A 1 106 ? -22.086 -4.019 11.019 1.00 73.12 106 ASN A N 1
ATOM 821 C CA . ASN A 1 106 ? -21.656 -4.001 12.427 1.00 73.12 106 ASN A CA 1
ATOM 822 C C . ASN A 1 106 ? -20.753 -5.196 12.812 1.00 73.12 106 ASN A C 1
ATOM 824 O O . ASN A 1 106 ? -20.825 -5.720 13.922 1.00 73.12 106 ASN A O 1
ATOM 828 N N . ARG A 1 107 ? -19.881 -5.646 11.897 1.00 78.31 107 ARG A N 1
ATOM 829 C CA . ARG A 1 107 ? -18.994 -6.816 12.097 1.00 78.31 107 ARG A CA 1
ATOM 830 C C . ARG A 1 107 ? -17.547 -6.456 12.426 1.00 78.31 107 ARG A C 1
ATOM 832 O O . ARG A 1 107 ? -16.679 -7.328 12.404 1.00 78.31 107 ARG A O 1
ATOM 839 N N . ILE A 1 108 ? -17.291 -5.194 12.764 1.00 71.88 108 ILE A N 1
ATOM 840 C CA . ILE A 1 108 ? -15.953 -4.650 13.040 1.00 71.88 108 ILE A CA 1
ATOM 841 C C . ILE A 1 108 ? -15.204 -5.503 14.082 1.00 71.88 108 ILE A C 1
ATOM 843 O O . ILE A 1 108 ? -14.057 -5.884 13.861 1.00 71.88 108 ILE A O 1
ATOM 847 N N . GLN A 1 109 ? -15.869 -5.892 15.176 1.00 71.00 109 GLN A N 1
ATOM 848 C CA . GLN A 1 109 ? -15.240 -6.672 16.252 1.00 71.00 109 GLN A CA 1
ATOM 849 C C . GLN A 1 109 ? -14.949 -8.136 15.888 1.00 71.00 109 GLN A C 1
ATOM 851 O O . GLN A 1 109 ? -14.044 -8.736 16.458 1.00 71.00 109 GLN A O 1
ATOM 856 N N . ALA A 1 110 ? -15.682 -8.730 14.944 1.00 77.12 110 ALA A N 1
ATOM 857 C CA . ALA A 1 110 ? -15.481 -10.133 14.579 1.00 77.12 110 ALA A CA 1
ATOM 858 C C . ALA A 1 110 ? -14.330 -10.318 13.577 1.00 77.12 110 ALA A C 1
ATOM 860 O O . ALA A 1 110 ? -13.703 -11.374 13.539 1.00 77.12 110 ALA A O 1
ATOM 861 N N . MET A 1 111 ? -14.056 -9.293 12.765 1.00 85.31 111 MET A N 1
ATOM 862 C CA . MET A 1 111 ? -13.206 -9.418 11.578 1.00 85.31 111 MET A CA 1
ATOM 863 C C . MET A 1 111 ? -11.862 -8.690 11.674 1.00 85.31 111 MET A C 1
ATOM 865 O O . MET A 1 111 ? -11.034 -8.843 10.777 1.00 85.31 111 MET A O 1
ATOM 869 N N . TRP A 1 112 ? -11.597 -7.948 12.755 1.00 85.25 112 TRP A N 1
ATOM 870 C CA . TRP A 1 112 ? -10.380 -7.134 12.873 1.00 85.25 112 TRP A CA 1
ATOM 871 C C . TRP A 1 112 ? -9.082 -7.944 12.734 1.00 85.25 112 TRP A C 1
ATOM 873 O O . TRP A 1 112 ? -8.123 -7.450 12.150 1.00 85.25 112 TRP A O 1
ATOM 883 N N . LYS A 1 113 ? -9.042 -9.196 13.222 1.00 89.69 113 LYS A N 1
ATOM 884 C CA . LYS A 1 113 ? -7.857 -10.069 13.105 1.00 89.69 113 LYS A CA 1
ATOM 885 C C . LYS A 1 113 ? -7.569 -10.431 11.654 1.00 89.69 113 LYS A C 1
ATOM 887 O O . LYS A 1 113 ? -6.422 -10.376 11.225 1.00 89.69 113 LYS A O 1
ATOM 892 N N . LEU A 1 114 ? -8.617 -10.795 10.913 1.00 90.75 114 LEU A N 1
ATOM 893 C CA . LEU A 1 114 ? -8.510 -11.106 9.492 1.00 90.75 114 LEU A CA 1
ATOM 894 C C . LEU A 1 114 ? -8.047 -9.867 8.724 1.00 90.75 114 LEU A C 1
ATOM 896 O O . LEU A 1 114 ? -7.116 -9.955 7.932 1.00 90.75 114 LEU A O 1
ATOM 900 N N . GLU A 1 115 ? -8.644 -8.710 9.009 1.00 91.12 115 GLU A N 1
ATOM 901 C CA . GLU A 1 115 ? -8.259 -7.453 8.373 1.00 91.12 115 GLU A CA 1
ATOM 902 C C . GLU A 1 115 ? -6.799 -7.083 8.673 1.00 91.12 115 GLU A C 1
ATOM 904 O O . GLU A 1 115 ? -6.047 -6.768 7.754 1.00 91.12 115 GLU A O 1
ATOM 909 N N . ALA A 1 116 ? -6.359 -7.179 9.930 1.00 92.62 116 ALA A N 1
ATOM 910 C CA . ALA A 1 116 ? -4.983 -6.886 10.323 1.00 92.62 116 ALA A CA 1
ATOM 911 C C . ALA A 1 116 ? -3.973 -7.834 9.654 1.00 92.62 116 ALA A C 1
ATOM 913 O O . ALA A 1 116 ? -2.955 -7.374 9.139 1.00 92.62 116 ALA A O 1
ATOM 914 N N . LEU A 1 117 ? -4.262 -9.140 9.604 1.00 94.50 117 LEU A N 1
ATOM 915 C CA . LEU A 1 117 ? -3.408 -10.122 8.923 1.00 94.50 117 LEU A CA 1
ATOM 916 C C . LEU A 1 117 ? -3.309 -9.850 7.422 1.00 94.50 117 LEU A C 1
ATOM 918 O O . LEU A 1 117 ? -2.215 -9.911 6.862 1.00 94.50 117 LEU A O 1
ATOM 922 N N . LEU A 1 118 ? -4.429 -9.511 6.780 1.00 94.38 118 LEU A N 1
ATOM 923 C CA . LEU A 1 118 ? -4.430 -9.117 5.376 1.00 94.38 118 LEU A CA 1
ATOM 924 C C . LEU A 1 118 ? -3.586 -7.852 5.176 1.00 94.38 118 LEU A C 1
ATOM 926 O O . LEU A 1 118 ? -2.730 -7.840 4.300 1.00 94.38 118 LEU A O 1
ATOM 930 N N . ASN A 1 119 ? -3.736 -6.823 6.012 1.00 95.69 119 ASN A N 1
ATOM 931 C CA . ASN A 1 119 ? -2.902 -5.620 5.923 1.00 95.69 119 ASN A CA 1
ATOM 932 C C . ASN A 1 119 ? -1.405 -5.923 6.070 1.00 95.69 119 ASN A C 1
ATOM 934 O O . ASN A 1 119 ? -0.610 -5.413 5.289 1.00 95.69 119 ASN A O 1
ATOM 938 N N . LEU A 1 120 ? -1.006 -6.782 7.012 1.00 96.19 120 LEU A N 1
ATOM 939 C CA . LEU A 1 120 ? 0.398 -7.180 7.168 1.00 96.19 120 LEU A CA 1
ATOM 940 C C . LEU A 1 120 ? 0.922 -7.944 5.947 1.00 96.19 120 LEU A C 1
ATOM 942 O O . LEU A 1 120 ? 2.036 -7.688 5.496 1.00 96.19 120 LEU A O 1
ATOM 946 N N . PHE A 1 121 ? 0.121 -8.846 5.379 1.00 96.44 121 PHE A N 1
ATOM 947 C CA . PHE A 1 121 ? 0.475 -9.526 4.134 1.00 96.44 121 PHE A CA 1
ATOM 948 C C . PHE A 1 121 ? 0.691 -8.523 2.990 1.00 96.44 121 PHE A C 1
ATOM 950 O O . PHE A 1 121 ? 1.702 -8.584 2.289 1.00 96.44 121 PHE A O 1
ATOM 957 N N . TRP A 1 122 ? -0.215 -7.556 2.837 1.00 94.81 122 TRP A N 1
ATOM 958 C CA . TRP A 1 122 ? -0.118 -6.532 1.795 1.00 94.81 122 TRP A CA 1
ATOM 959 C C . TRP A 1 122 ? 1.002 -5.520 2.039 1.00 94.81 122 TRP A C 1
ATOM 961 O O . TRP A 1 122 ? 1.617 -5.051 1.084 1.00 94.81 122 TRP A O 1
ATOM 971 N N . MET A 1 123 ? 1.349 -5.244 3.296 1.00 96.44 123 MET A N 1
ATOM 972 C CA . MET A 1 123 ? 2.560 -4.500 3.639 1.00 96.44 123 MET A CA 1
ATOM 973 C C . MET A 1 123 ? 3.798 -5.223 3.096 1.00 96.44 123 MET A C 1
ATOM 975 O O . MET A 1 123 ? 4.611 -4.596 2.422 1.00 96.44 123 MET A O 1
ATOM 979 N N . VAL A 1 124 ? 3.932 -6.536 3.331 1.00 96.75 124 VAL A N 1
ATOM 980 C CA . VAL A 1 124 ? 5.062 -7.325 2.802 1.00 96.75 124 VAL A CA 1
ATOM 981 C C . VAL A 1 124 ? 5.065 -7.328 1.272 1.00 96.75 124 VAL A C 1
ATOM 983 O O . VAL A 1 124 ? 6.122 -7.146 0.673 1.00 96.75 124 VAL A O 1
ATOM 986 N N . TRP A 1 125 ? 3.900 -7.475 0.633 1.00 94.94 125 TRP A N 1
ATOM 987 C CA . TRP A 1 125 ? 3.762 -7.405 -0.826 1.00 94.94 125 TRP A CA 1
ATOM 988 C C . TRP A 1 125 ? 4.348 -6.109 -1.403 1.00 94.94 125 TRP A C 1
ATOM 990 O O . TRP A 1 125 ? 5.207 -6.147 -2.287 1.00 94.94 125 TRP A O 1
ATOM 1000 N N . TRP A 1 126 ? 3.930 -4.959 -0.868 1.00 95.50 126 TRP A N 1
ATOM 1001 C CA . TRP A 1 126 ? 4.412 -3.655 -1.324 1.00 95.50 126 TRP A CA 1
ATOM 1002 C C . TRP A 1 126 ? 5.868 -3.390 -0.939 1.00 95.50 126 TRP A C 1
ATOM 1004 O O . TRP A 1 126 ? 6.593 -2.761 -1.704 1.00 95.50 126 TRP A O 1
ATOM 1014 N N . PHE A 1 127 ? 6.332 -3.928 0.189 1.00 96.12 127 PHE A N 1
ATOM 1015 C CA . PHE A 1 127 ? 7.738 -3.851 0.584 1.00 96.12 127 PHE A CA 1
ATOM 1016 C C . PHE A 1 127 ? 8.648 -4.610 -0.394 1.00 96.12 127 PHE A C 1
ATOM 1018 O O . PHE A 1 127 ? 9.699 -4.103 -0.786 1.00 96.12 127 PHE A O 1
ATOM 1025 N N . ILE A 1 128 ? 8.237 -5.804 -0.840 1.00 95.94 128 ILE A N 1
ATOM 1026 C CA . ILE A 1 128 ? 8.967 -6.573 -1.861 1.00 95.94 128 ILE A CA 1
ATOM 1027 C C . ILE A 1 128 ? 8.983 -5.809 -3.187 1.00 95.94 128 ILE A C 1
ATOM 1029 O O . ILE A 1 128 ? 10.038 -5.706 -3.812 1.00 95.94 128 ILE A O 1
ATOM 1033 N N . ALA A 1 129 ? 7.846 -5.249 -3.610 1.00 93.44 129 ALA A N 1
ATOM 1034 C CA . ALA A 1 129 ? 7.772 -4.427 -4.816 1.00 93.44 129 ALA A CA 1
ATOM 1035 C C . ALA A 1 129 ? 8.743 -3.238 -4.766 1.00 93.44 129 ALA A C 1
ATOM 1037 O O . ALA A 1 129 ? 9.578 -3.099 -5.660 1.00 93.44 129 ALA A O 1
ATOM 1038 N N . ALA A 1 130 ? 8.708 -2.462 -3.681 1.00 94.88 130 ALA A N 1
ATOM 1039 C CA . ALA A 1 130 ? 9.597 -1.325 -3.476 1.00 94.88 130 ALA A CA 1
ATOM 1040 C C . ALA A 1 130 ? 11.079 -1.748 -3.472 1.00 94.88 130 ALA A C 1
ATOM 1042 O O . ALA A 1 130 ? 11.912 -1.123 -4.123 1.00 94.88 130 ALA A O 1
ATOM 1043 N N . GLY A 1 131 ? 11.417 -2.868 -2.822 1.00 95.06 131 GLY A N 1
ATOM 1044 C CA . GLY A 1 131 ? 12.776 -3.418 -2.839 1.00 95.06 131 GLY A CA 1
ATOM 1045 C C . GLY A 1 131 ? 13.252 -3.831 -4.239 1.00 95.06 131 GLY A C 1
ATOM 1046 O O . GLY A 1 131 ? 14.408 -3.593 -4.607 1.00 95.06 131 GLY A O 1
ATOM 1047 N N . VAL A 1 132 ? 12.369 -4.417 -5.053 1.00 94.38 132 VAL A N 1
ATOM 1048 C CA . VAL A 1 132 ? 12.668 -4.733 -6.459 1.00 94.38 132 VAL A CA 1
ATOM 1049 C C . VAL A 1 132 ? 12.890 -3.450 -7.257 1.00 94.38 132 VAL A C 1
ATOM 1051 O O . VAL A 1 132 ? 13.881 -3.367 -7.975 1.00 94.38 132 VAL A O 1
ATOM 1054 N N . GLU A 1 133 ? 12.046 -2.432 -7.103 1.00 92.62 133 GLU A N 1
ATOM 1055 C CA . GLU A 1 133 ? 12.183 -1.144 -7.800 1.00 92.62 133 GLU A CA 1
ATOM 1056 C C . GLU A 1 133 ? 13.495 -0.434 -7.447 1.00 92.62 133 GLU A C 1
ATOM 1058 O O . GLU A 1 133 ? 14.254 -0.064 -8.347 1.00 92.62 133 GLU A O 1
ATOM 1063 N N . THR A 1 134 ? 13.812 -0.326 -6.153 1.00 94.06 134 THR A N 1
ATOM 1064 C CA . THR A 1 134 ? 15.058 0.280 -5.665 1.00 94.06 134 THR A CA 1
ATOM 1065 C C . THR A 1 134 ? 16.286 -0.486 -6.174 1.00 94.06 134 THR A C 1
ATOM 1067 O O . THR A 1 134 ? 17.259 0.119 -6.626 1.00 94.06 134 THR A O 1
ATOM 1070 N N . SER A 1 135 ? 16.260 -1.824 -6.154 1.00 92.88 135 SER A N 1
ATOM 1071 C CA . SER A 1 135 ? 17.395 -2.653 -6.602 1.00 92.88 135 SER A CA 1
ATOM 1072 C C . SER A 1 135 ? 17.527 -2.760 -8.128 1.00 92.88 135 SER A C 1
ATOM 1074 O O . SER A 1 135 ? 18.616 -3.029 -8.651 1.00 92.88 135 SER A O 1
ATOM 1076 N N . ALA A 1 136 ? 16.432 -2.560 -8.862 1.00 91.19 136 ALA A N 1
ATOM 1077 C CA . ALA A 1 136 ? 16.371 -2.580 -10.320 1.00 91.19 136 ALA A CA 1
ATOM 1078 C C . ALA A 1 136 ? 16.458 -1.187 -10.952 1.00 91.19 136 ALA A C 1
ATOM 1080 O O . ALA A 1 136 ? 16.250 -1.053 -12.160 1.00 91.19 136 ALA A O 1
ATOM 1081 N N . ARG A 1 137 ? 16.779 -0.161 -10.163 1.00 89.94 137 ARG A N 1
ATOM 1082 C CA . ARG A 1 137 ? 16.849 1.219 -10.631 1.00 89.94 137 ARG A CA 1
ATOM 1083 C C . ARG A 1 137 ? 17.793 1.366 -11.841 1.00 89.94 137 ARG A C 1
ATOM 1085 O O . ARG A 1 137 ? 18.898 0.813 -11.815 1.00 89.94 137 ARG A O 1
ATOM 1092 N N . PRO A 1 138 ? 17.391 2.093 -12.900 1.00 88.75 138 PRO A N 1
ATOM 1093 C CA . PRO A 1 138 ? 18.252 2.344 -14.054 1.00 88.75 138 PRO A CA 1
ATOM 1094 C C . PRO A 1 138 ? 19.445 3.229 -13.691 1.00 88.75 138 PRO A C 1
ATOM 1096 O O . PRO A 1 138 ? 19.415 3.975 -12.708 1.00 88.75 138 PRO A O 1
ATOM 1099 N N . SER A 1 139 ? 20.481 3.209 -14.531 1.00 88.31 139 SER A N 1
ATOM 1100 C CA . SER A 1 139 ? 21.601 4.136 -14.367 1.00 88.31 139 SER A CA 1
ATOM 1101 C C . SER A 1 139 ? 21.175 5.591 -14.607 1.00 88.31 139 SER A C 1
ATOM 1103 O O . SER A 1 139 ? 20.287 5.879 -15.410 1.00 88.31 139 SER A O 1
ATOM 1105 N N . THR A 1 140 ? 21.866 6.539 -13.967 1.00 87.31 140 THR A N 1
ATOM 1106 C CA . THR A 1 140 ? 21.607 7.983 -14.121 1.00 87.31 140 THR A CA 1
ATOM 1107 C C . THR A 1 140 ? 21.648 8.447 -15.580 1.00 87.31 140 THR A C 1
ATOM 1109 O O . THR A 1 140 ? 20.908 9.348 -15.963 1.00 87.31 140 THR A O 1
ATOM 1112 N N . TYR A 1 141 ? 22.477 7.810 -16.413 1.00 83.56 141 TYR A N 1
ATOM 1113 C CA . TYR A 1 141 ? 22.539 8.089 -17.848 1.00 83.56 141 TYR A CA 1
ATOM 1114 C C . TYR A 1 141 ? 21.222 7.751 -18.563 1.00 83.56 141 TYR A C 1
ATOM 1116 O O . TYR A 1 141 ? 20.709 8.570 -19.325 1.00 83.56 141 TYR A O 1
ATOM 1124 N N . ILE A 1 142 ? 20.643 6.575 -18.291 1.00 84.00 142 ILE A N 1
ATOM 1125 C CA . ILE A 1 142 ? 19.356 6.178 -18.878 1.00 84.00 142 ILE A CA 1
ATOM 1126 C C . ILE A 1 142 ? 18.235 7.078 -18.360 1.00 84.00 142 ILE A C 1
ATOM 1128 O O . ILE A 1 142 ? 17.429 7.557 -19.150 1.00 84.00 142 ILE A O 1
ATOM 1132 N N . LEU A 1 143 ? 18.241 7.394 -17.061 1.00 84.75 143 LEU A N 1
ATOM 1133 C CA . LEU A 1 143 ? 17.242 8.283 -16.459 1.00 84.75 143 LEU A CA 1
ATOM 1134 C C . LEU A 1 143 ? 17.185 9.663 -17.131 1.00 84.75 143 LEU A C 1
ATOM 1136 O O . LEU A 1 143 ? 16.104 10.222 -17.316 1.00 84.75 143 LEU A O 1
ATOM 1140 N N . ASN A 1 144 ? 18.349 10.208 -17.490 1.00 84.19 144 ASN A N 1
ATOM 1141 C CA . ASN A 1 144 ? 18.449 11.513 -18.137 1.00 84.19 144 ASN A CA 1
ATOM 1142 C C . ASN A 1 144 ? 18.171 11.442 -19.645 1.00 84.19 144 ASN A C 1
ATOM 1144 O O . ASN A 1 144 ? 17.535 12.344 -20.177 1.00 84.19 144 ASN A O 1
ATOM 1148 N N . SER A 1 145 ? 18.624 10.389 -20.333 1.00 81.00 145 SER A N 1
ATOM 1149 C CA . SER A 1 145 ? 18.410 10.241 -21.783 1.00 81.00 145 SER A CA 1
ATOM 1150 C C . SER A 1 145 ? 16.962 9.902 -22.143 1.00 81.00 145 SER A C 1
ATOM 1152 O O . SER A 1 145 ? 16.455 10.425 -23.128 1.00 81.00 145 SER A O 1
ATOM 1154 N N . ALA A 1 146 ? 16.282 9.092 -21.327 1.00 75.69 146 ALA A N 1
ATOM 1155 C CA . ALA A 1 146 ? 14.870 8.743 -21.506 1.00 75.69 146 ALA A CA 1
ATOM 1156 C C . ALA A 1 146 ? 13.897 9.753 -20.867 1.00 75.69 146 ALA A C 1
ATOM 1158 O O . ALA A 1 146 ? 12.683 9.617 -21.018 1.00 75.69 146 ALA A O 1
ATOM 1159 N N . ASN A 1 147 ? 14.418 10.751 -20.140 1.00 82.75 147 ASN A N 1
ATOM 1160 C CA . ASN A 1 147 ? 13.648 11.762 -19.408 1.00 82.75 147 ASN A CA 1
ATOM 1161 C C . ASN A 1 147 ? 12.558 11.175 -18.478 1.00 82.75 147 ASN A C 1
ATOM 1163 O O . ASN A 1 147 ? 11.490 11.752 -18.296 1.00 82.75 147 ASN A O 1
ATOM 1167 N N . ASN A 1 148 ? 12.826 10.016 -17.871 1.00 84.19 148 ASN A N 1
ATOM 1168 C CA . ASN A 1 148 ? 11.859 9.251 -17.069 1.00 84.19 148 ASN A CA 1
ATOM 1169 C C . ASN A 1 148 ? 12.173 9.265 -15.560 1.00 84.19 148 ASN A C 1
ATOM 1171 O O . ASN A 1 148 ? 11.566 8.538 -14.770 1.00 84.19 148 ASN A O 1
ATOM 1175 N N . ARG A 1 149 ? 13.118 10.115 -15.135 1.00 86.69 149 ARG A N 1
ATOM 1176 C CA . ARG A 1 149 ? 13.591 10.197 -13.745 1.00 86.69 149 ARG A CA 1
ATOM 1177 C C . ARG A 1 149 ? 12.474 10.462 -12.738 1.00 86.69 149 ARG A C 1
ATOM 1179 O O . ARG A 1 149 ? 12.464 9.846 -11.676 1.00 86.69 149 ARG A O 1
ATOM 1186 N N . SER A 1 150 ? 11.562 11.381 -13.048 1.00 87.69 150 SER A N 1
ATOM 1187 C CA . SER A 1 150 ? 10.429 11.705 -12.174 1.00 87.69 150 SER A CA 1
ATOM 1188 C C . SER A 1 150 ? 9.470 10.525 -12.041 1.00 87.69 150 SER A C 1
ATOM 1190 O O . SER A 1 150 ? 9.066 10.207 -10.928 1.00 87.69 150 SER A O 1
ATOM 1192 N N . ALA A 1 151 ? 9.163 9.845 -13.147 1.00 87.44 151 ALA A N 1
ATOM 1193 C CA . ALA A 1 151 ? 8.246 8.714 -13.169 1.00 87.44 151 ALA A CA 1
ATOM 1194 C C . ALA A 1 151 ? 8.805 7.518 -12.383 1.00 87.44 151 ALA A C 1
ATOM 1196 O O . ALA A 1 151 ? 8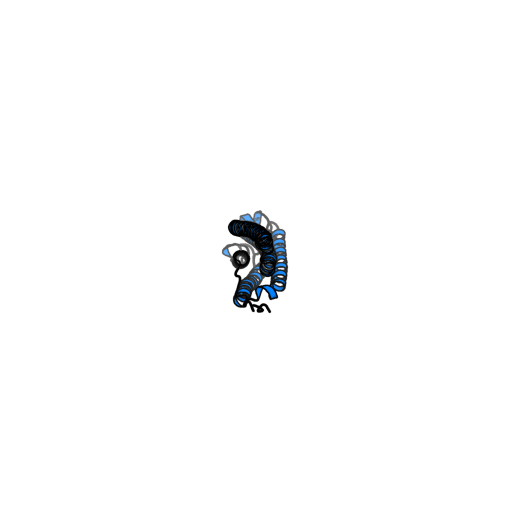.114 6.983 -11.523 1.00 87.44 151 ALA A O 1
ATOM 1197 N N . ILE A 1 152 ? 10.077 7.158 -12.584 1.00 89.38 152 ILE A N 1
ATOM 1198 C CA . ILE A 1 152 ? 10.709 6.037 -11.867 1.00 89.38 152 ILE A CA 1
ATOM 1199 C C . ILE A 1 152 ? 10.823 6.315 -10.367 1.00 89.38 152 ILE A C 1
ATOM 1201 O O . ILE A 1 152 ? 10.492 5.452 -9.558 1.00 89.38 152 ILE A O 1
ATOM 1205 N N . ASN A 1 153 ? 11.228 7.530 -9.985 1.00 90.94 153 ASN A N 1
ATOM 1206 C CA . ASN A 1 153 ? 11.251 7.917 -8.573 1.00 90.94 153 ASN A CA 1
ATOM 1207 C C . ASN A 1 153 ? 9.838 7.959 -7.971 1.00 90.94 153 ASN A C 1
ATOM 1209 O O . ASN A 1 153 ? 9.669 7.659 -6.794 1.00 90.94 153 ASN A O 1
ATOM 1213 N N . GLY A 1 154 ? 8.839 8.356 -8.764 1.00 89.50 154 GLY A N 1
ATOM 1214 C CA . GLY A 1 154 ? 7.439 8.387 -8.358 1.00 89.50 154 GLY A CA 1
ATOM 1215 C C . GLY A 1 154 ? 6.905 6.990 -8.065 1.00 89.50 154 GLY A C 1
ATOM 1216 O O . GLY A 1 154 ? 6.335 6.782 -7.002 1.00 89.50 154 GLY A O 1
ATOM 1217 N N . VAL A 1 155 ? 7.152 6.029 -8.960 1.00 90.75 155 VAL A N 1
ATOM 1218 C CA . VAL A 1 155 ? 6.788 4.617 -8.763 1.00 90.75 155 VAL A CA 1
ATOM 1219 C C . VAL A 1 155 ? 7.440 4.066 -7.491 1.00 90.75 155 VAL A C 1
ATOM 1221 O O . VAL A 1 155 ? 6.727 3.584 -6.616 1.00 90.75 155 VAL A O 1
ATOM 1224 N N . GLU A 1 156 ? 8.756 4.257 -7.334 1.00 92.44 156 GLU A N 1
ATOM 1225 C CA . GLU A 1 156 ? 9.503 3.815 -6.146 1.00 92.44 156 GLU A CA 1
ATOM 1226 C C . GLU A 1 156 ? 8.934 4.409 -4.847 1.00 92.44 156 GLU A C 1
ATOM 1228 O O . GLU A 1 156 ? 8.650 3.691 -3.885 1.00 92.44 156 GLU A O 1
ATOM 1233 N N . ALA A 1 157 ? 8.730 5.728 -4.812 1.00 93.56 157 ALA A N 1
ATOM 1234 C CA . ALA A 1 157 ? 8.198 6.409 -3.636 1.00 93.56 157 ALA A CA 1
ATOM 1235 C C . ALA A 1 157 ? 6.783 5.929 -3.292 1.00 93.56 157 ALA A C 1
ATOM 1237 O O . ALA A 1 157 ? 6.474 5.693 -2.125 1.00 93.56 157 ALA A O 1
ATOM 1238 N N . VAL A 1 158 ? 5.928 5.757 -4.300 1.00 94.12 158 VAL A N 1
ATOM 1239 C CA . VAL A 1 158 ? 4.547 5.312 -4.114 1.00 94.12 158 VAL A CA 1
ATOM 1240 C C . VAL A 1 158 ? 4.489 3.886 -3.562 1.00 94.12 158 VAL A C 1
ATOM 1242 O O . VAL A 1 158 ? 3.718 3.633 -2.634 1.00 94.12 158 VAL A O 1
ATOM 1245 N N . SER A 1 159 ? 5.330 2.973 -4.051 1.00 94.69 159 SER A N 1
ATOM 1246 C CA . SER A 1 159 ? 5.415 1.603 -3.531 1.00 94.69 159 SER A CA 1
ATOM 1247 C C . SER A 1 159 ? 5.847 1.568 -2.061 1.00 94.69 159 SER A C 1
ATOM 1249 O O . SER A 1 159 ? 5.229 0.870 -1.251 1.00 94.69 159 SER A O 1
ATOM 1251 N N . TRP A 1 160 ? 6.839 2.382 -1.677 1.00 96.62 160 TRP A N 1
ATOM 1252 C CA . TRP A 1 160 ? 7.242 2.543 -0.275 1.00 96.62 160 TRP A CA 1
ATOM 1253 C C . TRP A 1 160 ? 6.113 3.094 0.598 1.00 96.62 160 TRP A C 1
ATOM 1255 O O . TRP A 1 160 ? 5.848 2.564 1.681 1.00 96.62 160 TRP A O 1
ATOM 1265 N N . VAL A 1 161 ? 5.419 4.134 0.131 1.00 96.25 161 VAL A N 1
ATOM 1266 C CA . VAL A 1 161 ? 4.303 4.724 0.879 1.00 96.25 161 VAL A CA 1
ATOM 1267 C C . VAL A 1 161 ? 3.156 3.726 1.026 1.00 96.25 161 VAL A C 1
ATOM 1269 O O . VAL A 1 161 ? 2.607 3.612 2.117 1.00 96.25 161 VAL A O 1
ATOM 1272 N N . ASN A 1 162 ? 2.835 2.940 -0.005 1.00 95.19 162 ASN A N 1
ATOM 1273 C CA . ASN A 1 162 ? 1.827 1.883 0.095 1.00 95.19 162 ASN A CA 1
ATOM 1274 C C . ASN A 1 162 ? 2.175 0.855 1.175 1.00 95.19 162 ASN A C 1
ATOM 1276 O O . ASN A 1 162 ? 1.309 0.516 1.982 1.00 95.19 162 ASN A O 1
ATOM 1280 N N . ALA A 1 163 ? 3.431 0.403 1.245 1.00 95.69 163 ALA A N 1
ATOM 1281 C CA . ALA A 1 163 ? 3.870 -0.510 2.300 1.00 95.69 163 ALA A CA 1
ATOM 1282 C C . ALA A 1 163 ? 3.633 0.092 3.697 1.00 95.69 163 ALA A C 1
ATOM 1284 O O . ALA A 1 163 ? 3.053 -0.559 4.567 1.00 95.69 163 ALA A O 1
ATOM 1285 N N . VAL A 1 164 ? 4.005 1.361 3.894 1.00 97.31 164 VAL A N 1
ATOM 1286 C CA . VAL A 1 164 ? 3.790 2.073 5.164 1.00 97.31 164 VAL A CA 1
ATOM 1287 C C . VAL A 1 164 ? 2.301 2.240 5.476 1.00 97.31 164 VAL A C 1
ATOM 1289 O O . VAL A 1 164 ? 1.893 2.006 6.609 1.00 97.31 164 VAL A O 1
ATOM 1292 N N . LEU A 1 165 ? 1.468 2.596 4.497 1.00 96.50 165 LEU A N 1
ATOM 1293 C CA . LEU A 1 165 ? 0.025 2.754 4.697 1.00 96.50 165 LEU A CA 1
ATOM 1294 C C . LEU A 1 165 ? -0.644 1.438 5.106 1.00 96.50 165 LEU A C 1
ATOM 1296 O O . LEU A 1 165 ? -1.492 1.446 5.996 1.00 96.50 165 LEU A O 1
ATOM 1300 N N . PHE A 1 166 ? -0.233 0.304 4.534 1.00 96.31 166 PHE A N 1
ATOM 1301 C CA . PHE A 1 166 ? -0.715 -1.009 4.969 1.00 96.31 166 PHE A CA 1
ATOM 1302 C C . PHE A 1 166 ? -0.277 -1.353 6.398 1.00 96.31 166 PHE A C 1
ATOM 1304 O O . PHE A 1 166 ? -1.083 -1.866 7.175 1.00 96.31 166 PHE A O 1
ATOM 1311 N N . LEU A 1 167 ? 0.955 -1.014 6.790 1.00 96.56 167 LEU A N 1
ATOM 1312 C CA . LEU A 1 167 ? 1.395 -1.155 8.181 1.00 96.56 167 LEU A CA 1
ATOM 1313 C C . LEU A 1 167 ? 0.552 -0.289 9.128 1.00 96.56 167 LEU A C 1
ATOM 1315 O O . LEU A 1 167 ? 0.066 -0.773 10.151 1.00 96.56 167 LEU A O 1
ATOM 1319 N N . LEU A 1 168 ? 0.336 0.980 8.777 1.00 96.50 168 LEU A N 1
ATOM 1320 C CA . LEU A 1 168 ? -0.491 1.893 9.563 1.00 96.50 168 LEU A CA 1
ATOM 1321 C C . LEU A 1 168 ? -1.942 1.407 9.649 1.00 96.50 168 LEU A C 1
ATOM 1323 O O . LEU A 1 168 ? -2.538 1.480 10.720 1.00 96.50 168 LEU A O 1
ATOM 1327 N N . ASN A 1 169 ? -2.499 0.842 8.578 1.00 95.19 169 ASN A N 1
ATOM 1328 C CA . ASN A 1 169 ? -3.830 0.239 8.601 1.00 95.19 169 ASN A CA 1
ATOM 1329 C C . ASN A 1 169 ? -3.907 -1.000 9.498 1.00 95.19 169 ASN A C 1
ATOM 1331 O O . ASN A 1 169 ? -4.907 -1.169 10.197 1.00 95.19 169 ASN A O 1
ATOM 1335 N N . ALA A 1 170 ? -2.864 -1.835 9.551 1.00 94.81 170 ALA A N 1
ATOM 1336 C CA . ALA A 1 170 ? -2.804 -2.944 10.504 1.00 94.81 170 ALA A CA 1
ATOM 1337 C C . ALA A 1 170 ? -2.839 -2.437 11.959 1.00 94.81 170 ALA A C 1
ATOM 1339 O O . ALA A 1 170 ? -3.582 -2.974 12.785 1.00 94.81 170 ALA A O 1
ATOM 1340 N N . ILE A 1 171 ? -2.100 -1.362 12.257 1.00 94.25 171 ILE A N 1
ATOM 1341 C CA . ILE A 1 171 ? -2.114 -0.702 13.572 1.00 94.25 171 ILE A CA 1
ATOM 1342 C C . ILE A 1 171 ? -3.498 -0.102 13.859 1.00 94.25 171 ILE A C 1
ATOM 1344 O O . ILE A 1 171 ? -4.058 -0.329 14.930 1.00 94.25 171 ILE A O 1
ATOM 1348 N N . LEU A 1 172 ? -4.102 0.597 12.894 1.00 92.25 172 LEU A N 1
ATOM 1349 C CA . LEU A 1 172 ? -5.439 1.174 13.042 1.00 92.25 172 LEU A CA 1
ATOM 1350 C C . LEU A 1 172 ? -6.517 0.106 13.249 1.00 92.25 172 LEU A C 1
ATOM 1352 O O . LEU A 1 172 ? -7.446 0.345 14.014 1.00 92.25 172 LEU A O 1
ATOM 1356 N N . CYS A 1 173 ? -6.400 -1.082 12.645 1.00 90.00 173 CYS A N 1
ATOM 1357 C CA . CYS A 1 173 ? -7.306 -2.201 12.928 1.00 90.00 173 CYS A CA 1
ATOM 1358 C C . CYS A 1 173 ? -7.273 -2.585 14.412 1.00 90.00 173 CYS A C 1
ATOM 1360 O O . CYS A 1 173 ? -8.327 -2.779 15.023 1.00 90.00 173 CYS A O 1
ATOM 1362 N N . PHE A 1 174 ? -6.076 -2.640 15.002 1.00 88.31 174 PHE A N 1
ATOM 1363 C CA . PHE A 1 174 ? -5.922 -2.859 16.435 1.00 88.31 174 PHE A CA 1
ATOM 1364 C C . PHE A 1 174 ? -6.509 -1.698 17.250 1.00 88.31 174 PHE A C 1
ATOM 1366 O O . PHE A 1 174 ? -7.272 -1.948 18.178 1.00 88.31 174 PHE A O 1
ATOM 1373 N N . CYS A 1 175 ? -6.239 -0.441 16.881 1.00 87.44 175 CYS A N 1
ATOM 1374 C CA . CYS A 1 175 ? -6.785 0.733 17.572 1.00 87.44 175 CYS A CA 1
ATOM 1375 C C . CYS A 1 175 ? -8.321 0.790 17.533 1.00 87.44 175 CYS A C 1
ATOM 1377 O O . CYS A 1 175 ? -8.944 1.104 18.545 1.00 87.44 175 CYS A O 1
ATOM 1379 N N . VAL A 1 176 ? -8.946 0.458 16.398 1.00 84.62 176 VAL A N 1
ATOM 1380 C CA . VAL A 1 176 ? -10.411 0.389 16.248 1.00 84.62 176 VAL A CA 1
ATOM 1381 C C . VAL A 1 176 ? -10.992 -0.720 17.122 1.00 84.62 176 VAL A C 1
ATOM 1383 O O . VAL A 1 176 ? -11.981 -0.498 17.813 1.00 84.62 176 VAL A O 1
ATOM 1386 N N . TYR A 1 177 ? -10.382 -1.909 17.131 1.00 84.00 177 TYR A N 1
ATOM 1387 C CA . TYR A 1 177 ? -10.814 -2.987 18.021 1.00 84.00 177 TYR A CA 1
ATOM 1388 C C . TYR A 1 177 ? -10.682 -2.585 19.494 1.00 84.00 177 TYR A C 1
ATOM 1390 O O . TYR A 1 177 ? -11.636 -2.707 20.259 1.00 84.00 177 TYR A O 1
ATOM 1398 N N . TRP A 1 178 ? -9.510 -2.078 19.875 1.00 82.38 178 TRP A N 1
ATOM 1399 C CA . TRP A 1 178 ? -9.204 -1.703 21.248 1.00 82.38 178 TRP A CA 1
ATOM 1400 C C . TRP A 1 178 ? -10.139 -0.606 21.760 1.00 82.38 178 TRP A C 1
ATOM 1402 O O . TRP A 1 178 ? -10.691 -0.746 22.848 1.00 82.38 178 TRP A O 1
ATOM 1412 N N . SER A 1 179 ? -10.373 0.446 20.969 1.00 79.50 179 SER A N 1
ATOM 1413 C CA . SER A 1 179 ? -11.335 1.511 21.299 1.00 79.50 179 SER A CA 1
ATOM 1414 C C . SER A 1 179 ? -12.769 0.989 21.394 1.00 79.50 179 SER A C 1
ATOM 1416 O O . SER A 1 179 ? -13.463 1.301 22.358 1.00 79.50 179 SER A O 1
ATOM 1418 N N . ALA A 1 180 ? -13.195 0.111 20.481 1.00 73.06 180 ALA A N 1
ATOM 1419 C CA . ALA A 1 180 ? -14.535 -0.475 20.517 1.00 73.06 180 ALA A CA 1
ATOM 1420 C C . ALA A 1 180 ? -14.781 -1.402 21.727 1.00 73.06 180 ALA A C 1
ATOM 1422 O O . ALA A 1 180 ? -15.923 -1.513 22.192 1.00 73.06 180 ALA A O 1
ATOM 1423 N N . GLU A 1 181 ? -13.736 -2.083 22.211 1.00 73.06 181 GLU A N 1
ATOM 1424 C CA . GLU A 1 181 ? -13.804 -3.021 23.338 1.00 73.06 181 GLU A CA 1
ATOM 1425 C C . GLU A 1 181 ? -13.671 -2.319 24.692 1.00 73.06 181 GLU A C 1
ATOM 1427 O O . GLU A 1 181 ? -14.497 -2.511 25.581 1.00 73.06 181 GLU A O 1
ATOM 1432 N N . THR A 1 182 ? -12.653 -1.469 24.840 1.00 66.75 182 THR A N 1
ATOM 1433 C CA . THR A 1 182 ? -12.366 -0.765 26.101 1.00 66.75 182 THR A CA 1
ATOM 1434 C C . THR A 1 182 ? -13.193 0.503 26.279 1.00 66.75 182 THR A C 1
ATOM 1436 O O . THR A 1 182 ? -13.233 1.059 27.372 1.00 66.75 182 THR A O 1
ATOM 1439 N N . GLY A 1 183 ? -13.844 0.975 25.211 1.00 58.06 183 GLY A N 1
ATOM 1440 C CA . GLY A 1 183 ? -14.549 2.251 25.197 1.00 58.06 183 GLY A CA 1
ATOM 1441 C C . GLY A 1 183 ? -13.629 3.455 25.384 1.00 58.06 183 GLY A C 1
ATOM 1442 O O . GLY A 1 183 ? -14.159 4.493 25.757 1.00 58.06 183 GLY A O 1
ATOM 1443 N N . PHE A 1 184 ? -12.307 3.275 25.188 1.00 50.38 184 PHE A N 1
ATOM 1444 C CA . PHE A 1 184 ? -11.194 4.210 25.421 1.00 50.38 184 PHE A CA 1
ATOM 1445 C C . PHE A 1 184 ? -11.664 5.634 25.728 1.00 50.38 184 PHE A C 1
ATOM 1447 O O . PHE A 1 184 ? -11.727 6.495 24.857 1.00 50.38 184 PHE A O 1
ATOM 1454 N N . TRP A 1 185 ? -12.053 5.863 26.979 1.00 49.06 185 TRP A N 1
ATOM 1455 C CA . TRP A 1 185 ? -12.567 7.153 27.392 1.00 49.06 185 TRP A CA 1
ATOM 1456 C C . TRP A 1 185 ? -11.349 7.995 27.728 1.00 49.06 185 TRP A C 1
ATOM 1458 O O . TRP A 1 185 ? -10.756 7.838 28.793 1.00 49.06 185 TRP A O 1
ATOM 1468 N N . ILE A 1 186 ? -10.904 8.820 26.781 1.00 49.00 186 ILE A N 1
ATOM 1469 C CA . ILE A 1 186 ? -10.026 9.936 27.121 1.00 49.00 186 ILE A CA 1
ATOM 1470 C C . ILE A 1 186 ? -10.927 10.884 27.916 1.00 49.00 186 ILE A C 1
ATOM 1472 O O . ILE A 1 186 ? -11.828 11.459 27.305 1.00 49.00 186 ILE A O 1
ATOM 1476 N N . PRO A 1 187 ? -10.759 11.013 29.245 1.00 47.00 187 PRO A N 1
ATOM 1477 C CA . PRO A 1 187 ? -11.611 11.889 30.031 1.00 47.00 187 PRO A CA 1
ATOM 1478 C C . PRO A 1 187 ? -11.505 13.300 29.460 1.00 47.00 187 PRO A C 1
ATOM 1480 O O . PRO A 1 187 ? -10.421 13.891 29.418 1.00 47.00 187 PRO A O 1
ATOM 1483 N N . THR A 1 188 ? -12.619 13.829 28.963 1.00 54.00 188 THR A N 1
ATOM 1484 C CA . THR A 1 188 ? -12.655 15.217 28.513 1.00 54.00 188 THR A CA 1
ATOM 1485 C C . THR A 1 188 ? -12.653 16.148 29.729 1.00 54.00 188 THR A C 1
ATOM 1487 O O . THR A 1 188 ? -12.905 15.742 30.865 1.00 54.00 188 THR A O 1
ATOM 1490 N N . VAL A 1 189 ? -12.354 17.433 29.527 1.00 54.41 189 VAL A N 1
ATOM 1491 C CA . VAL A 1 189 ? -12.390 18.421 30.625 1.00 54.41 189 VAL A CA 1
ATOM 1492 C C . VAL A 1 189 ? -13.797 18.522 31.234 1.00 54.41 189 VAL A C 1
ATOM 1494 O O . VAL A 1 189 ? -13.943 18.749 32.433 1.00 54.41 189 VAL A O 1
ATOM 1497 N N . GLU A 1 190 ? -14.833 18.328 30.420 1.00 50.16 190 GLU A N 1
ATOM 1498 C CA . GLU A 1 190 ? -16.236 18.318 30.846 1.00 50.16 190 GLU A CA 1
ATOM 1499 C C . GLU A 1 190 ? -16.564 17.109 31.714 1.00 50.16 190 GLU A C 1
ATOM 1501 O O . GLU A 1 190 ? -17.199 17.240 32.760 1.00 50.16 190 GLU A O 1
ATOM 1506 N N . ASP A 1 191 ? -16.036 15.954 31.338 1.00 49.81 191 ASP A N 1
ATOM 1507 C CA . ASP A 1 191 ? -16.169 14.730 32.105 1.00 49.81 191 ASP A CA 1
ATOM 1508 C C . ASP A 1 191 ? -15.490 14.816 33.482 1.00 49.81 191 ASP A C 1
ATOM 1510 O O . ASP A 1 191 ? -16.051 14.377 34.488 1.00 49.81 191 ASP A O 1
ATOM 1514 N N . TYR A 1 192 ? -14.319 15.460 33.554 1.00 54.38 192 TYR A N 1
ATOM 1515 C CA . TYR A 1 192 ? -13.666 15.777 34.828 1.00 54.38 192 TYR A CA 1
ATOM 1516 C C . TYR A 1 192 ? -14.502 16.731 35.682 1.00 54.38 192 TYR A C 1
ATOM 1518 O O . TYR A 1 192 ? -14.636 16.517 36.884 1.00 54.38 192 TYR A O 1
ATOM 1526 N N . ARG A 1 193 ? -15.098 17.770 35.085 1.00 56.53 193 ARG A N 1
ATOM 1527 C CA . ARG A 1 193 ? -15.968 18.705 35.819 1.00 56.53 193 ARG A CA 1
ATOM 1528 C C . ARG A 1 193 ? -17.205 18.013 36.377 1.00 56.53 193 ARG A C 1
ATOM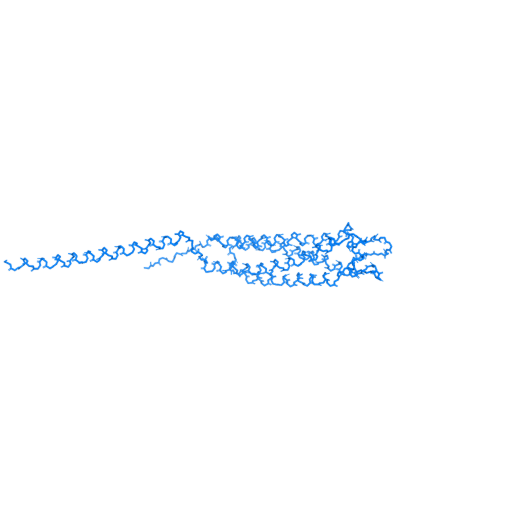 1530 O O . ARG A 1 193 ? -17.585 18.292 37.509 1.00 56.53 193 ARG A O 1
ATOM 1537 N N . HIS A 1 194 ? -17.808 17.102 35.618 1.00 61.28 194 HIS A N 1
ATOM 1538 C CA . HIS A 1 194 ? -18.933 16.309 36.099 1.00 61.28 194 HIS A CA 1
ATOM 1539 C C . HIS A 1 194 ? -18.527 15.350 37.219 1.00 61.28 194 HIS A C 1
ATOM 1541 O O . HIS A 1 194 ? -19.241 15.266 38.215 1.00 61.28 194 HIS A O 1
ATOM 1547 N N . ALA A 1 195 ? -17.379 14.679 37.109 1.00 61.47 195 ALA A N 1
ATOM 1548 C CA . ALA A 1 195 ? -16.876 13.809 38.171 1.00 61.47 195 ALA A CA 1
ATOM 1549 C C . ALA A 1 195 ? -16.636 14.586 39.479 1.00 61.47 195 ALA A C 1
ATOM 1551 O O . ALA A 1 195 ? -17.158 14.193 40.521 1.00 61.47 195 ALA A O 1
ATOM 1552 N N . VAL A 1 196 ? -15.964 15.741 39.401 1.00 66.56 196 VAL A N 1
ATOM 1553 C CA . VAL A 1 196 ? -15.699 16.617 40.557 1.00 66.56 196 VAL A CA 1
ATOM 1554 C C . VAL A 1 196 ? -16.997 17.156 41.161 1.00 66.56 196 VAL A C 1
ATOM 1556 O O . VAL A 1 196 ? -17.174 17.112 42.373 1.00 66.56 196 VAL A O 1
ATOM 1559 N N . ALA A 1 197 ? -17.953 17.594 40.336 1.00 66.56 197 ALA A N 1
ATOM 1560 C CA . ALA A 1 197 ? -19.251 18.062 40.826 1.00 66.56 197 ALA A CA 1
ATOM 1561 C C . ALA A 1 197 ? -20.057 16.953 41.527 1.00 66.56 197 ALA A C 1
ATOM 1563 O O . ALA A 1 197 ? -20.812 17.228 42.458 1.00 66.56 197 ALA A O 1
ATOM 1564 N N . THR A 1 198 ? -19.898 15.698 41.093 1.00 68.69 198 THR A N 1
ATOM 1565 C CA . THR A 1 198 ? -20.580 14.547 41.702 1.00 68.69 198 THR A CA 1
ATOM 1566 C C . THR A 1 198 ? -19.928 14.149 43.028 1.00 68.69 198 THR A C 1
ATOM 1568 O O . THR A 1 198 ? -20.634 13.804 43.974 1.00 68.69 198 THR A O 1
ATOM 1571 N N . GLU A 1 199 ? -18.598 14.228 43.134 1.00 69.50 199 GLU A N 1
ATOM 1572 C CA . GLU A 1 199 ? -17.892 14.070 44.414 1.00 69.50 199 GLU A CA 1
ATOM 1573 C C . GLU A 1 199 ? -18.300 15.159 45.409 1.00 69.50 199 GLU A C 1
ATOM 1575 O O . GLU A 1 199 ? -18.699 14.840 46.528 1.00 69.50 199 GLU A O 1
ATOM 1580 N N . GLU A 1 200 ? -18.328 16.420 44.977 1.00 71.50 200 GLU A N 1
ATOM 1581 C CA . GLU A 1 200 ? -18.696 17.548 45.835 1.00 71.50 200 GLU A CA 1
ATOM 1582 C C . GLU A 1 200 ? -20.163 17.467 46.303 1.00 71.50 200 GLU A C 1
ATOM 1584 O O . GLU A 1 200 ? -20.487 17.803 47.445 1.00 71.50 200 GLU A O 1
ATOM 1589 N N . SER A 1 201 ? -21.078 16.975 45.455 1.00 73.62 201 SER A N 1
ATOM 1590 C CA . SER A 1 201 ? -22.469 16.748 45.867 1.00 73.62 201 SER A CA 1
ATOM 1591 C C . SER A 1 201 ? -22.595 15.587 46.852 1.00 73.62 201 SER A C 1
ATOM 1593 O O . SER A 1 201 ? -23.448 15.635 47.736 1.00 73.62 201 SER A O 1
ATOM 1595 N N . ASN A 1 202 ? -21.782 14.540 46.700 1.00 74.50 202 ASN A N 1
ATOM 1596 C CA . ASN A 1 202 ? -21.787 13.386 47.595 1.00 74.50 202 ASN A CA 1
ATOM 1597 C C . ASN A 1 202 ? -21.194 13.726 48.967 1.00 74.50 202 ASN A C 1
ATOM 1599 O O . ASN A 1 202 ? -21.727 13.256 49.972 1.00 74.50 202 ASN A O 1
ATOM 1603 N N . GLU A 1 203 ? -20.163 14.572 49.029 1.00 78.44 203 GLU A N 1
ATOM 1604 C CA . GLU A 1 203 ? -19.645 15.112 50.293 1.00 78.44 203 GLU A CA 1
ATOM 1605 C C . GLU A 1 203 ? -20.700 15.957 51.010 1.00 78.44 203 GLU A C 1
ATOM 1607 O O . GLU A 1 203 ? -20.994 15.700 52.178 1.00 78.44 203 GLU A O 1
ATOM 1612 N N . LYS A 1 204 ? -21.368 16.872 50.295 1.00 80.50 204 LYS A N 1
ATOM 1613 C CA . LYS A 1 204 ? -22.463 17.682 50.860 1.00 80.50 204 LYS A CA 1
ATOM 1614 C C . LYS A 1 204 ? -23.612 16.817 51.389 1.00 80.50 204 LYS A C 1
ATOM 1616 O O . LYS A 1 204 ? -24.117 17.058 52.481 1.00 80.50 204 LYS A O 1
ATOM 1621 N N . LEU A 1 205 ? -23.994 15.766 50.660 1.00 74.00 205 LEU A N 1
ATOM 1622 C CA . LEU A 1 205 ? -25.008 14.799 51.102 1.00 74.00 205 LEU A CA 1
ATOM 1623 C C . LEU A 1 205 ? -24.570 13.990 52.331 1.00 74.00 205 LEU A C 1
ATOM 1625 O O . LEU A 1 205 ? -25.412 13.624 53.150 1.00 74.00 205 LEU A O 1
ATOM 1629 N N . ALA A 1 206 ? -23.280 13.681 52.460 1.00 79.44 206 ALA A N 1
ATOM 1630 C CA . ALA A 1 206 ? -22.743 12.969 53.614 1.00 79.44 206 ALA A CA 1
ATOM 1631 C C . ALA A 1 206 ? -22.706 13.855 54.868 1.00 79.44 206 ALA A C 1
ATOM 1633 O O . ALA A 1 206 ? -23.044 13.380 55.951 1.00 79.44 206 ALA A O 1
ATOM 1634 N N . GLU A 1 207 ? -22.350 15.134 54.731 1.00 82.50 207 GLU A N 1
ATOM 1635 C CA . GLU A 1 207 ? -22.414 16.110 55.827 1.00 82.50 207 GLU A CA 1
ATOM 1636 C C . GLU A 1 207 ? -23.849 16.351 56.292 1.00 82.50 207 GLU A C 1
ATOM 1638 O O . GLU A 1 207 ? -24.124 16.342 57.490 1.00 82.50 207 GLU A O 1
ATOM 1643 N N . GLN A 1 208 ? -24.785 16.483 55.352 1.00 75.88 208 GLN A N 1
ATOM 1644 C CA . GLN A 1 208 ? -26.191 16.717 55.671 1.00 75.88 208 GLN A CA 1
ATOM 1645 C C . GLN A 1 208 ? -26.814 15.529 56.421 1.00 75.88 208 GLN A C 1
ATOM 1647 O O . GLN A 1 208 ? -27.522 15.726 57.402 1.00 75.88 208 GLN A O 1
ATOM 1652 N N . ARG A 1 209 ? -26.455 14.289 56.053 1.00 76.62 209 ARG A N 1
ATOM 1653 C CA . ARG A 1 209 ? -26.867 13.096 56.813 1.00 76.62 209 ARG A CA 1
ATOM 1654 C C . ARG A 1 209 ? -26.294 13.051 58.227 1.00 76.62 209 ARG A C 1
ATOM 1656 O O . ARG A 1 209 ? -26.976 12.548 59.108 1.00 76.62 209 ARG A O 1
ATOM 1663 N N . LYS A 1 210 ? -25.067 13.539 58.449 1.00 82.62 210 LYS A N 1
ATOM 1664 C CA . LYS A 1 210 ? -24.500 13.624 59.805 1.00 82.62 210 LYS A CA 1
ATOM 1665 C C . LYS A 1 210 ? -25.263 14.634 60.655 1.00 82.62 210 LYS A C 1
ATOM 1667 O O . LYS A 1 210 ? -25.636 14.304 61.769 1.00 82.62 210 LYS A O 1
ATOM 1672 N N . LEU A 1 211 ? -25.558 15.808 60.097 1.00 81.31 211 LEU A N 1
ATOM 1673 C CA . LEU A 1 211 ? -26.346 16.839 60.776 1.00 81.31 211 LEU A CA 1
ATOM 1674 C C . LEU A 1 211 ? -27.754 16.352 61.137 1.00 81.31 211 LEU A C 1
ATOM 1676 O O . LEU A 1 211 ? -28.198 16.570 62.259 1.00 81.31 211 LEU A O 1
ATOM 1680 N N . ASP A 1 212 ? -28.435 15.658 60.222 1.00 79.44 212 ASP A N 1
ATOM 1681 C CA . ASP A 1 212 ? -29.761 15.084 60.488 1.00 79.44 212 ASP A CA 1
ATOM 1682 C C . ASP A 1 212 ? -29.710 14.010 61.589 1.00 79.44 212 ASP A C 1
ATOM 1684 O O . ASP A 1 212 ? -30.635 13.883 62.394 1.00 79.44 212 ASP A O 1
ATOM 1688 N N . GLN A 1 213 ? -28.620 13.241 61.638 1.00 79.75 213 GLN A N 1
ATOM 1689 C CA . GLN A 1 213 ? -28.409 12.202 62.639 1.00 79.75 213 GLN A CA 1
ATOM 1690 C C . GLN A 1 213 ? -28.132 12.808 64.024 1.00 79.75 213 GLN A C 1
ATOM 1692 O O . GLN A 1 213 ? -28.812 12.433 64.980 1.00 79.75 213 GLN A O 1
ATOM 1697 N N . ASP A 1 214 ? -27.259 13.817 64.105 1.00 78.12 214 ASP A N 1
ATOM 1698 C CA . ASP A 1 214 ? -26.973 14.571 65.333 1.00 78.12 214 ASP A CA 1
ATOM 1699 C C . ASP A 1 214 ? -28.242 15.255 65.881 1.00 78.12 214 ASP A C 1
ATOM 1701 O O . ASP A 1 214 ? -28.539 15.164 67.073 1.00 78.12 214 ASP A O 1
ATOM 1705 N N . HIS A 1 215 ? -29.063 15.855 65.007 1.00 74.69 215 HIS A N 1
ATOM 1706 C CA . HIS A 1 215 ? -30.346 16.453 65.397 1.00 74.69 215 HIS A CA 1
ATOM 1707 C C . HIS A 1 215 ? -31.346 15.421 65.939 1.00 74.69 215 HIS A C 1
ATOM 1709 O O . HIS A 1 215 ? -32.110 15.715 66.865 1.00 74.69 215 HIS A O 1
ATOM 1715 N N . SER A 1 216 ? -31.369 14.213 65.365 1.00 71.19 216 SER A N 1
ATOM 1716 C CA . SER A 1 216 ? -32.244 13.132 65.830 1.00 71.19 216 SER A CA 1
ATOM 1717 C C . SER A 1 216 ? -31.823 12.587 67.198 1.00 71.19 216 SER A C 1
ATOM 1719 O O . SER A 1 216 ? -32.678 12.269 68.031 1.00 71.19 216 SER A O 1
ATOM 1721 N N . ASP A 1 217 ? -30.516 12.533 67.456 1.00 74.00 217 ASP A N 1
ATOM 1722 C CA . ASP A 1 217 ? -29.952 12.078 68.723 1.00 74.00 217 ASP A CA 1
ATOM 1723 C C . ASP A 1 217 ? -30.189 13.115 69.835 1.00 74.00 217 ASP A C 1
ATOM 1725 O O . ASP A 1 217 ? -30.602 12.745 70.939 1.00 74.00 217 ASP A O 1
ATOM 1729 N N . GLU A 1 218 ? -30.056 14.415 69.538 1.00 70.75 218 GLU A N 1
ATOM 1730 C CA . GLU A 1 218 ? -30.432 15.495 70.463 1.00 70.75 218 GLU A CA 1
ATOM 1731 C C . GLU A 1 218 ? -31.926 15.466 70.813 1.00 70.75 218 GLU A C 1
ATOM 1733 O O . GLU A 1 218 ? -32.287 15.529 71.993 1.00 70.75 218 GLU A O 1
ATOM 1738 N N . TRP A 1 219 ? -32.809 15.302 69.823 1.00 68.75 219 TRP A N 1
ATOM 1739 C CA . TRP A 1 219 ? -34.257 15.227 70.052 1.00 68.75 219 TRP A CA 1
ATOM 1740 C C . TRP A 1 219 ? -34.645 14.044 70.955 1.00 68.75 219 TRP A C 1
ATOM 1742 O O . TRP A 1 219 ? -35.416 14.196 71.907 1.00 68.75 219 TRP A O 1
ATOM 1752 N N . ASN A 1 220 ? -34.056 12.870 70.717 1.00 64.56 220 ASN A N 1
ATOM 1753 C CA . ASN A 1 220 ? -34.269 11.680 71.544 1.00 64.56 220 ASN A CA 1
ATOM 1754 C C . ASN A 1 220 ? -33.692 11.822 72.962 1.00 64.56 220 ASN A C 1
ATOM 1756 O O . ASN A 1 220 ? -34.184 11.175 73.892 1.00 64.56 220 ASN A O 1
ATOM 1760 N N . SER A 1 221 ? -32.666 12.656 73.146 1.00 61.09 221 SER A N 1
ATOM 1761 C CA . SER A 1 221 ? -32.107 12.950 74.467 1.00 61.09 221 SER A CA 1
ATOM 1762 C C . SER A 1 221 ? -33.004 13.880 75.295 1.00 61.09 221 SER A C 1
ATOM 1764 O O . SER A 1 221 ? -33.126 13.678 76.500 1.00 61.09 221 SER A O 1
ATOM 1766 N N . HIS A 1 222 ? -33.701 14.827 74.654 1.00 57.62 222 HIS A N 1
ATOM 1767 C CA . HIS A 1 222 ? -34.622 15.754 75.317 1.00 57.62 222 HIS A CA 1
ATOM 1768 C C . HIS A 1 222 ? -36.004 15.150 75.608 1.00 57.62 222 HIS A C 1
ATOM 1770 O O . HIS A 1 222 ? -36.578 15.441 76.656 1.00 57.62 222 HIS A O 1
ATOM 1776 N N . GLY A 1 223 ? -36.515 14.261 74.748 1.00 54.78 223 GLY A N 1
ATOM 1777 C CA . GLY A 1 223 ? -37.796 13.575 74.976 1.00 54.78 223 GLY A CA 1
ATOM 1778 C C . GLY A 1 223 ? -37.787 12.601 76.162 1.00 54.78 223 GLY A C 1
ATOM 1779 O O . GLY A 1 223 ? -38.825 12.353 76.766 1.00 54.78 223 GLY A O 1
ATOM 1780 N N . LYS A 1 224 ? -36.616 12.082 76.555 1.00 51.84 224 LYS A N 1
ATOM 1781 C CA . LYS A 1 224 ? -36.477 11.197 77.727 1.00 51.84 224 LYS A CA 1
ATOM 1782 C C . LYS A 1 224 ? -36.493 11.933 79.066 1.00 51.84 224 LYS A C 1
ATOM 1784 O O . LYS A 1 224 ? -36.643 11.291 80.103 1.00 51.84 224 LYS A O 1
ATOM 1789 N N . THR A 1 225 ? -36.333 13.252 79.067 1.00 51.03 225 THR A N 1
ATOM 1790 C CA . THR A 1 225 ? -36.279 14.051 80.298 1.00 51.03 225 THR A CA 1
ATOM 1791 C C . THR A 1 225 ? -37.666 14.491 80.777 1.00 51.03 225 THR A C 1
ATOM 1793 O O . THR A 1 225 ? -37.805 14.861 81.938 1.00 51.03 225 THR A O 1
ATOM 1796 N N . GLU A 1 226 ? -38.697 14.419 79.925 1.00 51.31 226 GLU A N 1
ATOM 1797 C CA . GLU A 1 226 ? -40.073 14.829 80.261 1.00 51.31 226 GLU A CA 1
ATOM 1798 C C . GLU A 1 226 ? -40.977 13.680 80.759 1.00 51.31 226 GLU A C 1
ATOM 1800 O O . GLU A 1 226 ? -42.042 13.946 81.305 1.00 51.31 226 GLU A O 1
ATOM 1805 N N . GLU A 1 227 ? -40.560 12.409 80.670 1.00 48.81 227 GLU A N 1
ATOM 1806 C CA . GLU A 1 227 ? -41.351 11.253 81.157 1.00 48.81 227 GLU A CA 1
ATOM 1807 C C . GLU A 1 227 ? -41.197 10.953 82.669 1.00 48.81 227 GLU A C 1
ATOM 1809 O O . GLU A 1 227 ? -41.742 9.969 83.175 1.00 48.81 227 GLU A O 1
ATOM 1814 N N . HIS A 1 228 ? -40.473 11.788 83.422 1.00 48.00 228 HIS A N 1
ATOM 1815 C CA . HIS A 1 228 ? -40.206 11.578 84.856 1.00 48.00 228 HIS A CA 1
ATOM 1816 C C . HIS A 1 228 ? -40.608 12.744 85.775 1.00 48.00 228 HIS A C 1
ATOM 1818 O O . HIS A 1 228 ? -40.016 12.911 86.844 1.00 48.00 228 HIS A O 1
ATOM 1824 N N . VAL A 1 229 ? -41.639 13.512 85.406 1.00 45.03 229 VAL A N 1
ATOM 1825 C CA . VAL A 1 229 ? -42.305 14.465 86.317 1.00 45.03 229 VAL A CA 1
ATOM 1826 C C . VAL A 1 229 ? -43.706 13.988 86.672 1.00 45.03 229 VAL A C 1
ATOM 1828 O O . VAL A 1 229 ? -44.467 13.651 85.740 1.00 45.03 229 VAL A O 1
#

pLDDT: mean 78.42, std 16.3, range [32.0, 97.31]

Radius of gyration: 32.91 Å; chains: 1; bounding box: 69×30×118 Å

Organism: NCBI:txid3028027

Foldseek 3Di:
DDDPPPPPVPFDPDVVLVVLLVLLLVLLVLQLVLLVLQLCLLPDVVLVQWHQCPPPDPGTAHQFLAEPVRHRADPVLSVVSNVLSVVSNVVSVVLNVVSVCCRVVVVLQVCLVVLLVVLLVQLVSLVVNLVSLVVRHHDPVSCVVSVNVVSSVSSNVSSNSNSVSSNSSSVSSVVSNCCVVVVPCPQDPVNVVVVVVVVVVVVVVVVVVVVVVVVVVVVVVVVVVPVPD

Sequence (229 aa):
MPSIRTKVKTAISDPQTWIFYSTKLSFYIITFMFSVVVAALVSNAEFNIFDKTYPHITGDFCAYKASSYSPAGVTAICKYLIAVGAIGLVFSLGFVAFTLWTLFANRIQAMWKLEALLNLFWMVWWFIAAGVETSARPSTYILNSANNRSAINGVEAVSWVNAVLFLLNAILCFCVYWSAETGFWIPTVEDYRHAVATEESNEKLAEQRKLDQDHSDEWNSHGKTEEHV